Protein 2IUW (pdb70)

B-factor: mean 24.03, std 18.17, range [7.81, 114.37]

Nearest PDB structures (foldseek):
  2iuw-assembly1_A-2  TM=1.005E+00  e=1.787E-44  Homo sapiens
  8jnk-assembly1_A  TM=9.481E-01  e=1.536E-37  Homo sapiens
  8jnk-assembly1_G  TM=9.527E-01  e=3.625E-37  Homo sapiens
  8jnr-assembly1_E  TM=9.610E-01  e=5.340E-36  Homo sapiens
  8jnr-assembly1_C  TM=9.748E-01  e=2.733E-33  Homo sapiens

Secondary structure (DSSP, 8-state):
--EEE--SSEEEEEE--SSS-EEEEEETTSS-HHHHHHHHHHHHHHS--B--EEESSS-EEE-SSEE--BB---TTS-HHHH--BSS--HHHHHHHHHHHHHHS----B--EEE-STT--EEEE----GGG-SS--EEEEEEES-EEEEEEEPP----EEEEEE-TT-EEEEEETHHHHEEEEE---SS----EEEEEEB----

Sequence (204 aa):
SHMRVIDREGVYEISLSPTGVSRVCLYPGFVDVKEADWILEQLCQDVPWKQRTGIREDITYQQPRLTAWYGELPYTYSRITMEPNPHWHPVLRTLKNRIEENTGHTFNSLCNLYRNEKDSVDWHSDDEPSLGRCPIIASLSFGATRTFEMRKKPPYVERVKIPLDHGTLLIMEGATQADWQHRVPKEYHSREPRVNLTFRTVYP

Organism: Homo sapiens (NCBI:txid9606)

CATH classification: 2.60.120.590

Radius of gyration: 16.11 Å; Cα contacts (8 Å, |Δi|>4): 459; chains: 1; bounding box: 36×42×40 Å

Foldseek 3Di:
DLEAEDADADKDQQDQDDFGTKIKGKDPPLPPDVVLVVLVVVCVPPAPWDQFWDADPRDIDTALWTDAKEFDDQVVDDCVGRVYHPDDDVSVVVVQVSCCVVVVDHFGMKKIKNAKLQHKWDKAFPPRPQLPAWWKKKKFKAFWWFKKKKAFDPVRNGIYIYTHYRGMMMIITDCPRVTMIIMTHRDDDIGHMMMMMMTGHGHD

InterPro domains:
  IPR005123 Oxoglutarate/iron-dependent dioxygenase domain [PS51471] (172-278)
  IPR027450 Alpha-ketoglutarate-dependent dioxygenase AlkB-like [PF13532] (90-275)
  IPR032854 Alkylated DNA repair protein alkB homologue 3 [PTHR31212] (21-283)
  IPR037151 Alpha-ketoglutarate-dependent dioxygenase AlkB-like superfamily [G3DSA:2.60.120.590] (68-286)

GO terms:
  GO:0005515 protein binding (F, IPI)
  GO:0008198 ferrous iron binding (F, IDA)
  GO:0035515 oxidative RNA demethylase activity (F, IDA)
  GO:0035516 broad specificity oxidative DNA demethylase activity (F, IDA)
  GO:2000766 negative regulation of cytoplasmic translation (P, IDA)
  GO:0006307 DNA alkylation repair (P, IDA)
  GO:1990930 mRNA N1-methyladenosine dioxygenase activity (F, IDA)
  GO:0005634 nucleus (C, EXP)
  GO:0005737 cytoplasm (C, EXP)
  GO:0035516 broad specificity oxidative DNA demethylase activity (F, IMP)
  GO:0008283 cell population proliferation (P, IMP)
  GO:0005654 nucleoplasm (C, TAS)
  GO:0005654 nucleoplasm (C, IDA)

Structure (mmCIF, N/CA/C/O backbone):
data_2IUW
#
_entry.id   2IUW
#
_cell.length_a   119.955
_cell.length_b   119.955
_cell.length_c   40.554
_cell.angle_alpha   90.00
_cell.angle_beta   90.00
_cell.angle_gamma   90.00
#
_symmetry.space_group_name_H-M   'I 41'
#
loop_
_entity.id
_entity.type
_entity.pdbx_description
1 polymer 'ALKYLATED REPAIR PROTEIN ALKB HOMOLOG 3'
2 non-polymer 'FE (III) ION'
3 non-polymer '2-OXOGLUTARIC ACID'
4 non-polymer BETA-MERCAPTOETHANOL
5 water water
#
loop_
_atom_site.group_PDB
_atom_site.id
_atom_site.type_symbol
_atom_site.label_atom_id
_atom_site.label_alt_id
_atom_site.label_comp_id
_atom_site.label_asym_id
_atom_site.label_entity_id
_atom_site.label_seq_id
_atom_site.pdbx_PDB_ins_code
_atom_site.Cartn_x
_atom_site.Cartn_y
_atom_site.Cartn_z
_atom_site.occupancy
_atom_site.B_iso_or_equiv
_atom_site.auth_seq_id
_atom_site.auth_comp_id
_atom_site.auth_asym_id
_atom_site.auth_atom_id
_atom_site.pdbx_PDB_model_num
ATOM 1 N N . SER A 1 19 ? 35.360 -0.642 19.996 1.00 71.90 67 SER A N 1
ATOM 2 C CA . SER A 1 19 ? 35.117 0.133 18.787 1.00 62.67 67 SER A CA 1
ATOM 3 C C . SER A 1 19 ? 35.910 -0.402 17.600 1.00 53.26 67 SER A C 1
ATOM 4 O O . SER A 1 19 ? 37.078 -0.787 17.705 1.00 57.30 67 SER A O 1
ATOM 7 N N . HIS A 1 20 ? 35.267 -0.421 16.441 1.00 45.87 68 HIS A N 1
ATOM 8 C CA . HIS A 1 20 ? 35.811 -0.875 15.183 1.00 36.41 68 HIS A CA 1
ATOM 9 C C . HIS A 1 20 ? 36.532 0.258 14.454 1.00 29.22 68 HIS A C 1
ATOM 10 O O . HIS A 1 20 ? 36.863 0.142 13.277 1.00 25.96 68 HIS A O 1
ATOM 17 N N . MET A 1 21 ? 36.719 1.332 15.198 1.00 28.23 69 MET A N 1
ATOM 18 C CA . MET A 1 21 ? 37.306 2.558 14.651 1.00 25.35 69 MET A CA 1
ATOM 19 C C . MET A 1 21 ? 38.486 3.017 15.475 1.00 23.68 69 MET A C 1
ATOM 20 O O . MET A 1 21 ? 38.391 2.974 16.709 1.00 40.10 69 MET A O 1
ATOM 25 N N . ARG A 1 22 ? 39.584 3.460 14.928 1.00 22.27 70 ARG A N 1
ATOM 26 C CA . ARG A 1 22 ? 40.756 3.897 15.675 1.00 23.91 70 ARG A CA 1
ATOM 27 C C . ARG A 1 22 ? 41.117 5.276 15.122 1.00 22.44 70 ARG A C 1
ATOM 28 O O . ARG A 1 22 ? 41.060 5.448 13.912 1.00 20.36 70 ARG A O 1
ATOM 36 N N . VAL A 1 23 ? 41.488 6.178 15.992 1.00 22.73 71 VAL A N 1
ATOM 37 C CA . VAL A 1 23 ? 42.006 7.488 15.623 1.00 19.02 71 VAL A CA 1
ATOM 38 C C . VAL A 1 23 ? 43.496 7.513 15.923 1.00 16.68 71 VAL A C 1
ATOM 39 O O . VAL A 1 23 ? 43.851 7.166 17.045 1.00 26.38 71 VAL A O 1
ATOM 43 N N . ILE A 1 24 ? 44.364 7.881 14.994 1.00 17.10 72 ILE A N 1
ATOM 44 C CA . ILE A 1 24 ? 45.799 7.850 15.193 1.00 20.95 72 ILE A CA 1
ATOM 45 C C . ILE A 1 24 ? 46.406 9.224 14.938 1.00 16.90 72 ILE A C 1
ATOM 46 O O . ILE A 1 24 ? 46.270 9.734 13.819 1.00 16.99 72 ILE A O 1
ATOM 51 N N . ASP A 1 25 ? 47.071 9.806 15.918 1.00 17.79 73 ASP A N 1
ATOM 52 C CA . ASP A 1 25 ? 47.761 11.082 15.633 1.00 18.96 73 ASP A CA 1
ATOM 53 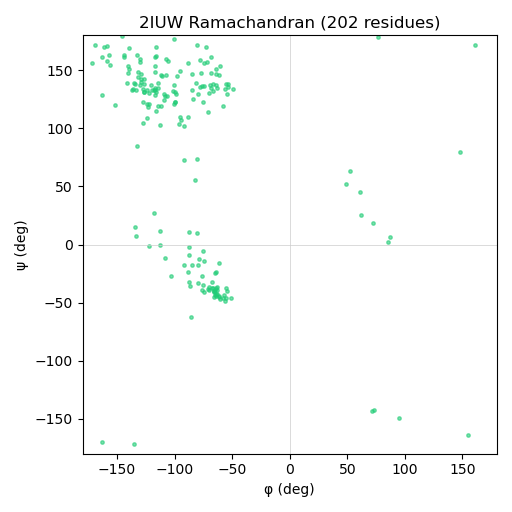C C . ASP A 1 25 ? 49.169 11.016 16.222 1.00 17.25 73 ASP A C 1
ATOM 54 O O . ASP A 1 25 ? 49.833 12.052 16.322 1.00 18.39 73 ASP A O 1
ATOM 59 N N . ARG A 1 26 ? 49.639 9.822 16.573 1.00 14.81 74 ARG A N 1
ATOM 60 C CA . ARG A 1 26 ? 50.929 9.664 17.234 1.00 15.80 74 ARG A CA 1
ATOM 61 C C . ARG A 1 26 ? 51.980 9.067 16.291 1.00 14.53 74 ARG A C 1
ATOM 62 O O . ARG A 1 26 ? 51.689 8.214 15.433 1.00 17.35 74 ARG A O 1
ATOM 70 N N . GLU A 1 27 ? 53.244 9.496 16.463 1.00 14.64 75 GLU A N 1
ATOM 71 C CA . GLU A 1 27 ? 54.365 8.941 15.742 1.00 13.74 75 GLU A CA 1
ATOM 72 C C . GLU A 1 27 ? 54.407 7.425 15.913 1.00 15.20 75 GLU A C 1
ATOM 73 O O . GLU A 1 27 ? 54.244 6.911 17.018 1.00 18.55 75 GLU A O 1
ATOM 79 N N . GLY A 1 28 ? 54.632 6.691 14.823 1.00 16.00 76 GLY A N 1
ATOM 80 C CA . GLY A 1 28 ? 54.667 5.251 14.944 1.00 18.05 76 GLY A CA 1
ATOM 81 C C . GLY A 1 28 ? 54.473 4.543 13.608 1.00 14.56 76 GLY A C 1
ATOM 82 O O . GLY A 1 28 ? 54.138 5.148 12.585 1.00 14.11 76 GLY A O 1
ATOM 83 N N . VAL A 1 29 ? 54.683 3.231 13.666 1.00 13.56 77 VAL A N 1
ATOM 84 C CA . VAL A 1 29 ? 54.445 2.305 12.574 1.00 13.63 77 VAL A CA 1
ATOM 85 C C . VAL A 1 29 ? 53.232 1.462 12.933 1.00 14.21 77 VAL A C 1
ATOM 86 O O . VAL A 1 29 ? 53.182 0.843 14.012 1.00 19.31 77 VAL A O 1
ATOM 90 N N . TYR A 1 30 ? 52.222 1.450 12.076 1.00 13.65 78 TYR A N 1
ATOM 91 C CA . TYR A 1 30 ? 50.955 0.781 12.341 1.00 14.07 78 TYR A CA 1
ATOM 92 C C . TYR A 1 30 ? 50.620 -0.260 11.285 1.00 13.20 78 TYR A C 1
ATOM 93 O O . TYR A 1 30 ? 50.452 0.057 10.113 1.00 14.89 78 TYR A O 1
ATOM 102 N N . GLU A 1 31 ? 50.471 -1.502 11.723 1.00 13.13 79 GLU A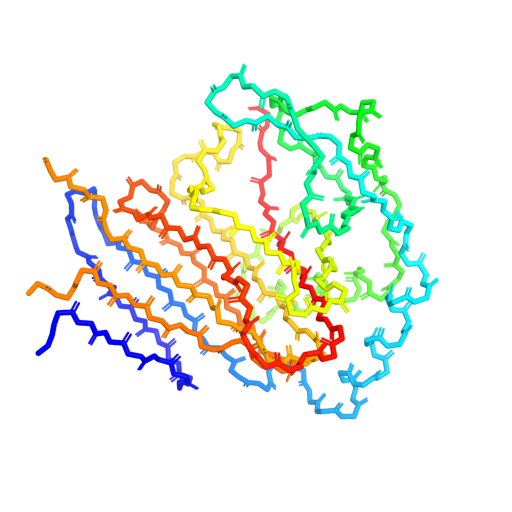 N 1
ATOM 103 C CA . GLU A 1 31 ? 49.991 -2.539 10.808 1.00 13.78 79 GLU A CA 1
ATOM 104 C C . GLU A 1 31 ? 48.485 -2.571 10.971 1.00 14.63 79 GLU A C 1
ATOM 105 O O . GLU A 1 31 ? 47.966 -3.112 11.967 1.00 18.04 79 GLU A O 1
ATOM 111 N N . ILE A 1 32 ? 47.756 -1.976 10.040 1.00 13.48 80 ILE A N 1
ATOM 112 C CA . ILE A 1 32 ? 46.313 -1.790 10.235 1.00 12.62 80 ILE A CA 1
ATOM 113 C C . ILE A 1 32 ? 45.511 -3.016 9.824 1.00 12.89 80 ILE A C 1
ATOM 114 O O . ILE A 1 32 ? 44.343 -3.141 10.256 1.00 15.73 80 ILE A O 1
ATOM 119 N N . SER A 1 33 ? 46.107 -3.904 9.039 1.00 13.58 81 SER A N 1
ATOM 120 C CA . SER A 1 33 ? 45.488 -5.205 8.705 1.00 13.96 81 SER A CA 1
ATOM 121 C C . SER A 1 33 ? 46.545 -6.167 8.163 1.00 14.20 81 SER A C 1
ATOM 122 O O . SER A 1 33 ? 47.614 -5.718 7.760 1.00 13.59 81 SER A O 1
ATOM 125 N N . LEU A 1 34 ? 46.245 -7.469 8.180 1.00 16.02 82 LEU A N 1
ATOM 126 C CA . LEU A 1 34 ? 47.161 -8.489 7.741 1.00 17.59 82 LEU A CA 1
ATOM 127 C C . LEU A 1 34 ? 46.627 -9.376 6.605 1.00 18.03 82 LEU A C 1
ATOM 128 O O . LEU A 1 34 ? 47.286 -10.282 6.090 1.00 21.79 82 LEU A O 1
ATOM 133 N N . SER A 1 35 ? 45.395 -9.073 6.239 1.00 19.32 83 SER A N 1
ATOM 134 C CA . SER A 1 35 ? 44.682 -9.815 5.231 1.00 22.05 83 SER A CA 1
ATOM 135 C C . SER A 1 35 ? 43.586 -8.965 4.620 1.00 21.43 83 SER A C 1
ATOM 136 O O . SER A 1 35 ? 43.161 -7.937 5.176 1.00 21.77 83 SER A O 1
ATOM 139 N N . PRO A 1 36 ? 43.091 -9.376 3.462 1.00 20.83 84 PRO A N 1
ATOM 140 C CA . PRO A 1 36 ? 43.459 -10.596 2.729 1.00 20.04 84 PRO A CA 1
ATOM 141 C C . PRO A 1 36 ? 44.740 -10.583 1.903 1.00 21.83 84 PRO A C 1
ATOM 142 O O . PRO A 1 36 ? 45.230 -11.660 1.507 1.00 24.77 84 PRO A O 1
ATOM 146 N N . THR A 1 37 ? 45.260 -9.387 1.599 1.00 20.16 85 THR A N 1
ATOM 147 C CA . THR A 1 37 ? 46.395 -9.367 0.636 1.00 20.23 85 THR A CA 1
ATOM 148 C C . THR A 1 37 ? 47.756 -9.549 1.274 1.00 19.79 85 THR A C 1
ATOM 149 O O . THR A 1 37 ? 48.728 -10.136 0.720 1.00 24.72 85 THR A O 1
ATOM 153 N N . GLY A 1 38 ? 47.923 -9.070 2.483 1.00 17.73 86 GLY A N 1
ATOM 154 C CA . GLY A 1 38 ? 49.195 -9.105 3.218 1.00 16.00 86 GLY A CA 1
ATOM 155 C C . GLY A 1 38 ? 49.062 -7.926 4.187 1.00 13.42 86 GLY A C 1
ATOM 156 O O . GLY A 1 38 ? 47.980 -7.373 4.472 1.00 16.54 86 GLY A O 1
ATOM 157 N N . VAL A 1 39 ? 50.232 -7.574 4.716 1.00 13.43 87 VAL A N 1
ATOM 158 C CA . VAL A 1 39 ? 50.271 -6.489 5.691 1.00 13.69 87 VAL A CA 1
ATOM 159 C C . VAL A 1 39 ? 49.985 -5.138 5.022 1.00 13.18 87 VAL A C 1
ATOM 160 O O . VAL A 1 39 ? 50.612 -4.784 3.996 1.00 15.30 87 VAL A O 1
ATOM 164 N N . SER A 1 40 ? 49.052 -4.402 5.626 1.00 11.68 88 SER A N 1
ATOM 165 C CA . SER A 1 40 ? 48.825 -2.984 5.286 1.00 11.60 88 SER A CA 1
ATOM 166 C C . SER A 1 40 ? 49.508 -2.147 6.368 1.00 10.28 88 SER A C 1
ATOM 167 O O . SER A 1 40 ? 49.151 -2.314 7.552 1.00 12.63 88 SER A O 1
ATOM 170 N N . ARG A 1 41 ? 50.453 -1.299 5.986 1.00 10.23 89 ARG A N 1
ATOM 171 C CA . ARG A 1 41 ? 51.233 -0.544 6.958 1.00 11.80 89 ARG A CA 1
ATOM 172 C C . ARG A 1 41 ? 51.134 0.943 6.689 1.00 11.62 89 ARG A C 1
ATOM 173 O O . ARG A 1 41 ? 51.264 1.405 5.543 1.00 16.03 89 ARG A O 1
ATOM 181 N N . VAL A 1 42 ? 50.887 1.721 7.744 1.00 12.72 90 VAL A N 1
ATOM 182 C CA . VAL A 1 42 ? 50.983 3.181 7.646 1.00 11.16 90 VAL A CA 1
ATOM 183 C C . VAL A 1 42 ? 51.913 3.666 8.745 1.00 11.03 90 VAL A C 1
ATOM 184 O O . VAL A 1 42 ? 51.901 3.131 9.878 1.00 14.30 90 VAL A O 1
ATOM 188 N N . CYS A 1 43 ? 52.706 4.672 8.400 1.00 11.51 91 CYS A N 1
ATOM 189 C CA . CYS A 1 43 ? 53.680 5.224 9.333 1.00 12.76 91 CYS A CA 1
ATOM 190 C C . CYS A 1 43 ? 53.494 6.722 9.458 1.00 11.59 91 CYS A C 1
ATOM 191 O O . CYS A 1 43 ? 53.380 7.368 8.408 1.00 13.31 91 CYS A O 1
ATOM 194 N N . LEU A 1 44 ? 53.446 7.220 10.689 1.00 11.67 92 LEU A N 1
ATOM 195 C CA . LEU A 1 44 ? 53.149 8.634 10.926 1.00 10.75 92 LEU A CA 1
ATOM 196 C C . LEU A 1 44 ? 54.327 9.311 11.611 1.00 11.21 92 LEU A C 1
ATOM 197 O O . LEU A 1 44 ? 54.860 8.780 12.602 1.00 12.91 92 LEU A O 1
ATOM 202 N N . TYR A 1 45 ? 54.715 10.479 11.089 1.00 11.59 93 TYR A N 1
ATOM 203 C CA . TYR A 1 45 ? 55.801 11.263 11.634 1.00 12.40 93 TYR A CA 1
ATOM 204 C C . TYR A 1 45 ? 55.345 12.714 11.761 1.00 11.90 93 TYR A C 1
ATOM 205 O O . TYR A 1 45 ? 55.622 13.555 10.883 1.00 11.83 93 TYR A O 1
ATOM 214 N N . PRO A 1 46 ? 54.673 13.015 12.874 1.00 13.57 94 PRO A N 1
ATOM 215 C CA . PRO A 1 46 ? 54.305 14.408 13.144 1.00 16.17 94 PRO A CA 1
ATOM 216 C C . PRO A 1 46 ? 55.557 15.269 13.257 1.00 16.70 94 PRO A C 1
ATOM 217 O O . PRO A 1 46 ? 56.594 14.808 13.779 1.00 17.64 94 PRO A O 1
ATOM 221 N N . GLY A 1 47 ? 55.528 16.521 12.823 1.00 15.98 95 GLY A N 1
ATOM 222 C CA . GLY A 1 47 ? 56.673 17.405 13.037 1.00 17.39 95 GLY A CA 1
ATOM 223 C C . GLY A 1 47 ? 57.841 17.030 12.150 1.00 17.14 95 GLY A C 1
ATOM 224 O O . GLY A 1 47 ? 58.972 17.430 12.465 1.00 18.96 95 GLY A O 1
ATOM 225 N N . PHE A 1 48 ? 57.581 16.268 11.076 1.00 13.51 96 PHE A N 1
ATOM 226 C CA . PHE A 1 48 ? 58.710 15.978 10.162 1.00 12.10 96 PHE A CA 1
ATOM 227 C C . PHE A 1 48 ? 59.381 17.269 9.683 1.00 12.33 96 PHE A C 1
ATOM 228 O O . PHE A 1 48 ? 60.612 17.389 9.546 1.00 15.25 96 PHE A O 1
ATOM 236 N N . VAL A 1 49 ? 58.580 18.286 9.388 1.00 13.01 97 VAL A N 1
ATOM 237 C CA . VAL A 1 49 ? 59.017 19.675 9.173 1.00 13.80 97 VAL A CA 1
ATOM 238 C C . VAL A 1 49 ? 58.599 20.493 10.394 1.00 15.44 97 VAL A C 1
ATOM 239 O O . VAL A 1 49 ? 57.420 20.446 10.788 1.00 17.75 97 VAL A O 1
ATOM 243 N N . ASP A 1 50 ? 59.532 21.218 11.000 1.00 17.07 98 ASP A N 1
ATOM 244 C CA . ASP A 1 50 ? 59.230 22.010 12.192 1.00 21.07 98 ASP A CA 1
ATOM 245 C C . ASP A 1 50 ? 58.312 23.172 11.809 1.00 18.86 98 ASP A C 1
ATOM 246 O O . ASP A 1 50 ? 58.237 23.524 10.635 1.00 18.05 98 ASP A O 1
ATOM 251 N N . VAL A 1 51 ? 57.640 23.754 12.791 1.00 18.38 99 VAL A N 1
ATOM 252 C CA . VAL A 1 51 ? 56.564 24.684 12.492 1.00 19.05 99 VAL A CA 1
ATOM 253 C C . VAL A 1 51 ? 56.987 25.916 11.711 1.00 16.42 99 VAL A C 1
ATOM 254 O O . VAL A 1 51 ? 56.306 26.321 10.765 1.00 16.15 99 VAL A O 1
ATOM 258 N N . LYS A 1 52 ? 58.111 26.554 12.071 1.00 18.71 100 LYS A N 1
ATOM 259 C CA . LYS A 1 52 ? 58.483 27.808 11.412 1.00 18.27 100 LYS A CA 1
ATOM 260 C C . LYS A 1 52 ? 58.913 27.539 9.976 1.00 17.80 100 LYS A C 1
ATOM 261 O O . LYS A 1 52 ? 58.587 28.274 9.042 1.00 18.44 100 LYS A O 1
ATOM 267 N N . GLU A 1 53 ? 59.641 26.427 9.762 1.00 17.57 101 GLU A N 1
ATOM 268 C CA . GLU A 1 53 ? 59.948 26.117 8.358 1.00 15.88 101 GLU A CA 1
ATOM 269 C C . GLU A 1 53 ? 58.696 25.734 7.590 1.00 13.59 101 GLU A C 1
ATOM 270 O O . GLU A 1 53 ? 58.570 26.097 6.397 1.00 15.35 101 GLU A O 1
ATOM 276 N N . ALA A 1 54 ? 57.791 25.003 8.253 1.00 13.28 102 ALA A N 1
ATOM 277 C CA . ALA A 1 54 ? 56.545 24.589 7.597 1.00 13.01 102 ALA A CA 1
ATOM 278 C C . ALA A 1 54 ? 55.723 25.832 7.241 1.00 13.21 102 ALA A C 1
ATOM 279 O O . ALA A 1 54 ? 55.060 25.870 6.178 1.00 13.81 102 ALA A O 1
ATOM 281 N N . ASP A 1 55 ? 55.731 26.873 8.067 1.00 14.69 103 ASP A N 1
ATOM 282 C CA . ASP A 1 55 ? 55.033 28.124 7.758 1.00 16.06 103 ASP A CA 1
ATOM 283 C C . ASP A 1 55 ? 55.535 28.724 6.442 1.00 16.63 103 ASP A C 1
ATOM 284 O O . ASP A 1 55 ? 54.776 29.181 5.578 1.00 16.57 103 ASP A O 1
ATOM 289 N N . TRP A 1 56 ? 56.867 28.724 6.341 1.00 15.14 104 TRP A N 1
ATOM 290 C CA . TRP A 1 56 ? 57.493 29.346 5.162 1.00 14.99 104 TRP A CA 1
ATOM 291 C C . TRP A 1 56 ? 57.265 28.506 3.924 1.00 12.85 104 TRP A C 1
ATOM 292 O O . TRP A 1 56 ? 57.022 29.023 2.828 1.00 14.88 104 TRP A O 1
ATOM 303 N N . ILE A 1 57 ? 57.311 27.188 4.070 1.00 13.32 105 ILE A N 1
ATOM 304 C CA . ILE A 1 57 ? 57.055 26.321 2.897 1.00 13.50 105 ILE A CA 1
ATOM 305 C C . ILE A 1 57 ? 55.622 26.524 2.436 1.00 12.62 105 ILE A C 1
ATOM 306 O O . ILE A 1 57 ? 55.376 26.617 1.215 1.00 14.13 105 ILE A O 1
ATOM 311 N N . LEU A 1 58 ? 54.680 26.554 3.368 1.00 12.18 106 LEU A N 1
ATOM 312 C CA . LEU A 1 58 ? 53.263 26.735 3.012 1.00 11.91 106 LEU A CA 1
ATOM 313 C C . LEU A 1 58 ? 53.077 27.997 2.182 1.00 12.66 106 LEU A C 1
ATOM 314 O O . LEU A 1 58 ? 52.419 28.020 1.148 1.00 14.32 106 LEU A O 1
ATOM 319 N N . GLU A 1 59 ? 53.691 29.115 2.608 1.00 13.50 107 GLU A N 1
ATOM 320 C CA . GLU A 1 59 ? 53.554 30.350 1.852 1.00 15.60 107 GLU A CA 1
ATOM 321 C C . GLU A 1 59 ? 54.114 30.221 0.450 1.00 15.12 107 GLU A C 1
ATOM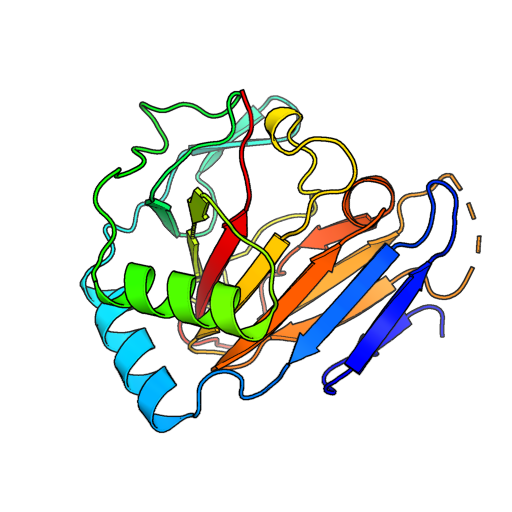 322 O O . GLU A 1 59 ? 53.470 30.696 -0.507 1.00 15.36 107 GLU A O 1
ATOM 328 N N . GLN A 1 60 ? 55.308 29.629 0.334 1.00 12.91 108 GLN A N 1
ATOM 329 C CA . GLN A 1 60 ? 55.897 29.560 -1.002 1.00 14.41 108 GLN A CA 1
ATOM 330 C C . GLN A 1 60 ? 55.075 28.686 -1.920 1.00 14.34 108 GLN A C 1
ATOM 331 O O . GLN A 1 60 ? 54.904 29.016 -3.101 1.00 15.42 108 GLN A O 1
ATOM 337 N N . LEU A 1 61 ? 54.554 27.563 -1.400 1.00 12.34 109 LEU A N 1
ATOM 338 C CA . LEU A 1 61 ? 53.822 26.638 -2.303 1.00 13.78 109 LEU A CA 1
ATOM 339 C C . LEU A 1 61 ? 52.466 27.189 -2.668 1.00 13.06 109 LEU A C 1
ATOM 340 O O . LEU A 1 61 ? 51.977 27.100 -3.809 1.00 14.51 109 LEU A O 1
ATOM 345 N N . CYS A 1 62 ? 51.792 27.773 -1.684 1.00 12.82 110 CYS A N 1
ATOM 346 C CA . CYS A 1 62 ? 50.550 28.470 -1.967 1.00 13.68 110 CYS A CA 1
ATOM 347 C C . CYS A 1 62 ? 50.695 29.477 -3.115 1.00 15.55 110 CYS A C 1
ATOM 348 O O . CYS A 1 62 ? 49.878 29.562 -4.048 1.00 17.76 110 CYS A O 1
ATOM 351 N N . GLN A 1 63 ? 51.782 30.248 -3.028 1.00 13.90 111 GLN A N 1
ATOM 352 C CA . GLN A 1 63 ? 51.961 31.289 -4.044 1.00 14.99 111 GLN A CA 1
ATOM 353 C C . GLN A 1 63 ? 52.504 30.809 -5.372 1.00 13.49 111 GLN A C 1
ATOM 354 O O . GLN A 1 63 ? 52.111 31.444 -6.387 1.00 15.89 111 GLN A O 1
ATOM 360 N N . ASP A 1 64 ? 53.365 29.789 -5.378 1.00 12.89 112 ASP A N 1
ATOM 361 C CA . ASP A 1 64 ? 54.115 29.520 -6.604 1.00 12.55 112 ASP A CA 1
ATOM 362 C C . ASP A 1 64 ? 53.588 28.331 -7.401 1.00 12.88 112 ASP A C 1
ATOM 363 O O . ASP A 1 64 ? 53.834 28.286 -8.613 1.00 16.67 112 ASP A O 1
ATOM 368 N N . VAL A 1 65 ? 52.952 27.361 -6.764 1.00 13.26 113 VAL A N 1
ATOM 369 C CA . VAL A 1 65 ? 52.469 26.212 -7.534 1.00 13.26 113 VAL A CA 1
ATOM 370 C C . VAL A 1 65 ? 51.327 26.594 -8.455 1.00 14.11 113 VAL A C 1
ATOM 371 O O . VAL A 1 65 ? 50.450 27.362 -8.023 1.00 14.52 113 VAL A O 1
ATOM 375 N N . PRO A 1 66 ? 51.274 26.146 -9.705 1.00 14.15 114 PRO A N 1
ATOM 376 C CA . PRO A 1 66 ? 50.169 26.537 -10.598 1.00 14.58 114 PRO A CA 1
ATOM 377 C C . PRO A 1 66 ? 48.882 25.760 -10.403 1.00 15.83 114 PRO A C 1
ATOM 378 O O . PRO A 1 66 ? 48.472 24.908 -11.218 1.00 15.80 114 PRO A O 1
ATOM 382 N N . TRP A 1 67 ? 48.223 26.091 -9.293 1.00 14.13 115 TRP A N 1
ATOM 383 C CA . TRP A 1 67 ? 46.992 25.389 -8.906 1.00 14.17 115 TRP A CA 1
ATOM 384 C C . TRP A 1 67 ? 45.859 25.565 -9.917 1.00 14.89 115 TRP A C 1
ATOM 385 O O . TRP A 1 67 ? 45.569 26.687 -10.374 1.00 18.75 115 TRP A O 1
ATOM 396 N N . LYS A 1 68 ? 45.192 24.439 -10.223 1.00 14.14 116 LYS A N 1
ATOM 397 C CA . LYS A 1 68 ? 44.006 24.508 -11.060 1.00 13.75 116 LYS A CA 1
ATOM 398 C C . LYS A 1 68 ? 42.944 23.567 -10.552 1.00 14.17 116 LYS A C 1
ATOM 399 O O . LYS A 1 68 ? 43.259 22.519 -9.964 1.00 14.85 116 LYS A O 1
ATOM 405 N N . GLN A 1 69 ? 41.704 23.939 -10.803 1.00 15.75 117 GLN A N 1
ATOM 406 C CA . GLN A 1 69 ? 40.585 23.008 -10.546 1.00 18.07 117 GLN A CA 1
ATOM 407 C C . GLN A 1 69 ? 40.379 22.166 -11.805 1.00 20.15 117 GLN A C 1
ATOM 408 O O . GLN A 1 69 ? 39.962 22.726 -12.819 1.00 26.38 117 GLN A O 1
ATOM 414 N N . ARG A 1 70 ? 40.726 20.891 -11.677 1.00 19.84 118 ARG A N 1
ATOM 415 C CA . ARG A 1 70 ? 40.828 20.059 -12.881 1.00 21.97 118 ARG A CA 1
ATOM 416 C C . ARG A 1 70 ? 39.628 19.120 -12.954 1.00 24.66 118 ARG A C 1
ATOM 417 O O . ARG A 1 70 ? 39.006 18.866 -11.926 1.00 26.02 118 ARG A O 1
ATOM 425 N N . THR A 1 71 ? 39.377 18.671 -14.176 1.00 26.58 119 THR A N 1
ATOM 426 C CA . THR A 1 71 ? 38.343 17.700 -14.410 1.00 34.26 119 THR A CA 1
ATOM 427 C C . THR A 1 71 ? 38.829 16.296 -14.067 1.00 38.52 119 THR A C 1
ATOM 428 O O . THR A 1 71 ? 39.894 15.869 -14.512 1.00 53.23 119 THR A O 1
ATOM 432 N N . GLY A 1 72 ? 38.044 15.590 -13.272 1.00 41.20 120 GLY A N 1
ATOM 433 C CA . GLY A 1 72 ? 38.329 14.224 -12.892 1.00 50.41 120 GLY A CA 1
ATOM 434 C C . GLY A 1 72 ? 37.256 13.283 -13.412 1.00 61.43 120 GLY A C 1
ATOM 435 O O . GLY A 1 72 ? 36.196 13.686 -13.904 1.00 59.61 120 GLY A O 1
ATOM 436 N N . ILE A 1 73 ? 37.557 11.996 -13.293 1.00 69.44 121 ILE A N 1
ATOM 437 C CA . ILE A 1 73 ? 36.631 10.916 -13.606 1.00 79.26 121 ILE A CA 1
ATOM 438 C C . ILE A 1 73 ? 36.663 9.950 -12.424 1.00 82.50 121 ILE A C 1
ATOM 439 O O . ILE A 1 73 ? 37.696 9.726 -11.789 1.00 86.95 121 ILE A O 1
ATOM 444 N N . ARG A 1 74 ? 35.525 9.362 -12.083 1.00 84.93 122 ARG A N 1
ATOM 445 C CA . ARG A 1 74 ? 35.518 8.332 -11.038 1.00 88.24 122 ARG A CA 1
ATOM 446 C C . ARG A 1 74 ? 34.351 7.395 -11.333 1.00 91.94 122 ARG A C 1
ATOM 447 O O . ARG A 1 74 ? 33.194 7.815 -11.408 1.00 99.96 122 ARG A O 1
ATOM 455 N N . GLU A 1 75 ? 34.623 6.106 -11.543 1.00 99.49 123 GLU A N 1
ATOM 456 C CA . GLU A 1 75 ? 33.529 5.236 -11.980 1.00 101.07 123 GLU A CA 1
ATOM 457 C C . GLU A 1 75 ? 32.973 5.712 -13.328 1.00 101.39 123 GLU A C 1
ATOM 458 O O . GLU A 1 75 ? 31.760 5.797 -13.513 1.00 107.42 123 GLU A O 1
ATOM 464 N N . ASP A 1 76 ? 33.888 6.012 -14.230 1.00 96.67 124 ASP A N 1
ATOM 465 C CA . ASP A 1 76 ? 33.746 6.373 -15.622 1.00 95.29 124 ASP A CA 1
ATOM 466 C C . ASP A 1 76 ? 32.964 7.654 -15.868 1.00 92.64 124 ASP A C 1
ATOM 467 O O . ASP A 1 76 ? 32.389 7.817 -16.949 1.00 97.99 124 ASP A O 1
ATOM 472 N N . ILE A 1 77 ? 32.917 8.598 -14.919 1.00 85.30 125 ILE A N 1
ATOM 473 C CA . ILE A 1 77 ? 32.152 9.812 -15.203 1.00 83.15 125 ILE A CA 1
ATOM 474 C C . ILE A 1 77 ? 32.864 11.086 -14.751 1.00 76.56 125 ILE A C 1
ATOM 475 O O . ILE A 1 77 ? 33.375 11.220 -13.645 1.00 72.81 125 ILE A O 1
ATOM 480 N N . THR A 1 78 ? 32.858 12.024 -15.678 1.00 69.75 126 THR A N 1
ATOM 481 C CA . THR A 1 78 ? 33.605 13.276 -15.638 1.00 65.75 126 THR A CA 1
ATOM 482 C C . THR A 1 78 ? 32.997 14.340 -14.744 1.00 59.69 126 THR A C 1
ATOM 483 O O . THR A 1 78 ? 31.778 14.565 -14.749 1.00 69.97 126 THR A O 1
ATOM 487 N N . TYR A 1 79 ? 33.814 15.019 -13.949 1.00 52.27 127 TYR A N 1
ATOM 488 C CA . TYR A 1 79 ? 33.405 16.031 -12.990 1.00 43.67 127 TYR A CA 1
ATOM 489 C C . TYR A 1 79 ? 34.528 16.995 -12.596 1.00 37.94 127 TYR A C 1
ATOM 490 O O . TYR A 1 79 ? 35.719 16.672 -12.724 1.00 39.03 127 TYR A O 1
ATOM 499 N N . GLN A 1 80 ? 34.184 18.192 -12.098 1.00 37.65 128 GLN A N 1
ATOM 500 C CA . GLN A 1 80 ? 35.240 19.080 -11.622 1.00 34.30 128 GLN A CA 1
ATOM 501 C C . GLN A 1 80 ? 35.577 18.690 -10.187 1.00 30.10 128 GLN A C 1
ATOM 502 O O . GLN A 1 80 ? 34.698 18.613 -9.321 1.00 29.53 128 GLN A O 1
ATOM 508 N N . GLN A 1 81 ? 36.852 18.422 -9.947 1.00 24.05 129 GLN A N 1
ATOM 509 C CA . GLN A 1 81 ? 37.257 18.042 -8.591 1.00 23.34 129 GLN A CA 1
ATOM 510 C C . GLN A 1 81 ? 37.093 19.191 -7.602 1.00 19.95 129 GLN A C 1
ATOM 511 O O . GLN A 1 81 ? 37.427 20.355 -7.884 1.00 23.13 129 GLN A O 1
ATOM 517 N N . PRO A 1 82 ? 36.581 18.903 -6.400 1.00 19.06 130 PRO A N 1
ATOM 518 C CA . PRO A 1 82 ? 36.442 19.917 -5.344 1.00 16.80 130 PRO A CA 1
ATOM 519 C C . PRO A 1 82 ? 37.744 20.130 -4.577 1.00 14.82 130 PRO A C 1
ATOM 520 O O . PRO A 1 82 ? 37.787 19.994 -3.331 1.00 15.42 130 PRO A O 1
ATOM 524 N N . ARG A 1 83 ? 38.789 20.439 -5.345 1.00 15.97 131 ARG A N 1
ATOM 525 C CA . ARG A 1 83 ? 40.102 20.752 -4.795 1.00 13.48 131 ARG A CA 1
ATOM 526 C C . ARG A 1 83 ? 40.991 21.243 -5.933 1.00 13.04 131 ARG A C 1
ATOM 527 O O . ARG A 1 83 ? 40.709 20.955 -7.103 1.00 16.72 131 ARG A O 1
ATOM 535 N N . LEU A 1 84 ? 42.035 22.012 -5.641 1.00 11.58 132 LEU A N 1
ATOM 536 C CA . LEU A 1 84 ? 42.982 22.419 -6.673 1.00 10.96 132 LEU A CA 1
ATOM 537 C C . LEU A 1 84 ? 44.175 21.483 -6.708 1.00 9.22 132 LEU A C 1
ATOM 538 O O . LEU A 1 84 ? 44.542 20.941 -5.638 1.00 11.81 132 LEU A O 1
ATOM 543 N N . THR A 1 85 ? 44.769 21.300 -7.886 1.00 11.22 133 THR A N 1
ATOM 544 C CA . THR A 1 85 ? 45.875 20.350 -8.003 1.00 11.78 133 THR A CA 1
ATOM 545 C C . THR A 1 85 ? 46.940 20.843 -8.983 1.00 11.23 133 THR A C 1
ATOM 546 O O . THR A 1 85 ? 46.659 21.711 -9.837 1.00 12.54 133 THR A O 1
ATOM 550 N N . ALA A 1 86 ? 48.135 20.272 -8.877 1.00 10.07 134 ALA A N 1
ATOM 551 C CA . ALA A 1 86 ? 49.215 20.498 -9.811 1.00 10.83 134 ALA A CA 1
ATOM 552 C C . ALA A 1 86 ? 50.123 19.276 -9.714 1.00 10.28 134 ALA A C 1
ATOM 553 O O . ALA A 1 86 ? 50.124 18.614 -8.657 1.00 12.07 134 ALA A O 1
ATOM 555 N N . TRP A 1 87 ? 50.855 18.993 -10.771 1.00 10.97 135 TRP A N 1
ATOM 556 C CA . TRP A 1 87 ? 51.698 17.787 -10.795 1.00 10.50 135 TRP A CA 1
ATOM 557 C C . TRP A 1 87 ? 53.125 18.116 -11.198 1.00 10.87 135 TRP A C 1
ATOM 558 O O . TRP A 1 87 ? 53.301 19.002 -12.046 1.00 12.63 135 TRP A O 1
ATOM 569 N N . TYR A 1 88 ? 54.064 17.356 -10.616 1.00 10.20 136 TYR A N 1
ATOM 570 C CA . TYR A 1 88 ? 55.456 17.452 -10.980 1.00 9.78 136 TYR A CA 1
ATOM 571 C C . TYR A 1 88 ? 56.038 16.071 -11.219 1.00 11.70 136 TYR A C 1
ATOM 572 O O . TYR A 1 88 ? 55.643 15.092 -10.581 1.00 12.52 136 TYR A O 1
ATOM 581 N N . GLY A 1 89 ? 57.010 15.974 -12.132 1.00 12.43 137 GLY A N 1
ATOM 582 C CA . GLY A 1 89 ? 57.627 14.692 -12.432 1.00 13.20 137 GLY A CA 1
ATOM 583 C C . GLY A 1 89 ? 56.719 13.759 -13.231 1.00 14.41 137 GLY A C 1
ATOM 584 O O . GLY A 1 89 ? 55.981 14.146 -14.184 1.00 15.10 137 GLY A O 1
ATOM 585 N N . GLU A 1 90 ? 56.813 12.482 -12.875 1.00 13.08 138 GLU A N 1
ATOM 586 C CA . GLU A 1 90 ? 56.120 11.445 -13.655 1.00 13.87 138 GLU A CA 1
ATOM 587 C C . GLU A 1 90 ? 54.637 11.448 -13.304 1.00 14.69 138 GLU A C 1
ATOM 588 O O . GLU A 1 90 ? 54.251 11.746 -12.160 1.00 18.26 138 GLU A O 1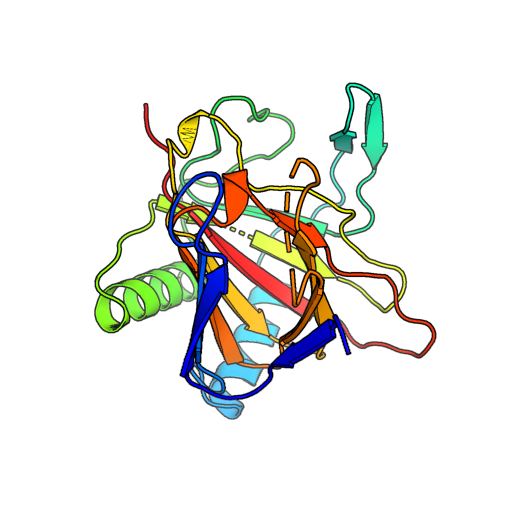
ATOM 594 N N . LEU A 1 91 ? 53.843 11.108 -14.312 1.00 15.83 139 LEU A N 1
ATOM 595 C CA . LEU A 1 91 ? 52.389 11.077 -14.144 1.00 13.24 139 LEU A CA 1
ATOM 596 C C . LEU A 1 91 ? 51.865 9.637 -14.344 1.00 14.26 139 LEU A C 1
ATOM 597 O O . LEU A 1 91 ? 52.235 9.058 -15.370 1.00 16.19 139 LEU A O 1
ATOM 602 N N . PRO A 1 92 ? 51.070 9.047 -13.455 1.00 15.54 140 PRO A N 1
ATOM 603 C CA . PRO A 1 92 ? 50.543 7.694 -13.618 1.00 15.38 140 PRO A CA 1
ATOM 604 C C . PRO A 1 92 ? 49.937 7.554 -15.014 1.00 17.03 140 PRO A C 1
ATOM 605 O O . PRO A 1 92 ? 49.263 8.462 -15.525 1.00 19.28 140 PRO A O 1
ATOM 609 N N . TYR A 1 93 ? 50.301 6.429 -15.645 1.00 20.25 141 TYR A N 1
ATOM 610 C CA . TYR A 1 93 ? 50.172 6.292 -17.088 1.00 23.63 141 TYR A CA 1
ATOM 611 C C . TYR A 1 93 ? 48.741 6.336 -17.575 1.00 24.64 141 TYR A C 1
ATOM 612 O O . TYR A 1 93 ? 48.486 6.659 -18.739 1.00 32.68 141 TYR A O 1
ATOM 621 N N . THR A 1 94 ? 47.751 6.012 -16.749 1.00 24.33 142 THR A N 1
ATOM 622 C CA . THR A 1 94 ? 46.426 6.105 -17.353 1.00 27.57 142 THR A CA 1
ATOM 623 C C . THR A 1 94 ? 45.876 7.509 -17.217 1.00 26.02 142 THR A C 1
ATOM 624 O O . THR A 1 94 ? 44.767 7.724 -17.712 1.00 30.42 142 THR A O 1
ATOM 628 N N . TYR A 1 95 ? 46.593 8.417 -16.579 1.00 21.41 143 TYR A N 1
ATOM 629 C CA . TYR A 1 95 ? 46.159 9.784 -16.430 1.00 17.13 143 TYR A CA 1
ATOM 630 C C . TYR A 1 95 ? 46.538 10.632 -17.642 1.00 15.30 143 TYR A C 1
ATOM 631 O O . TYR A 1 95 ? 47.585 10.399 -18.255 1.00 18.00 143 TYR A O 1
ATOM 640 N N . SER A 1 96 ? 45.680 11.606 -17.942 1.00 16.21 144 SER A N 1
ATOM 641 C CA . SER A 1 96 ? 45.862 12.505 -19.086 1.00 15.24 144 SER A CA 1
ATOM 642 C C . SER A 1 96 ? 46.934 13.573 -18.862 1.00 13.17 144 SER A C 1
ATOM 643 O O . SER A 1 96 ? 46.827 14.353 -17.923 1.00 16.28 144 SER A O 1
ATOM 646 N N . ARG A 1 97 ? 47.930 13.605 -19.746 1.00 14.09 145 ARG A N 1
ATOM 647 C CA . ARG A 1 97 ? 48.974 14.619 -19.701 1.00 15.55 145 ARG A CA 1
ATOM 648 C C . ARG A 1 97 ? 48.370 15.982 -19.994 1.00 13.29 145 ARG A C 1
ATOM 649 O O . ARG A 1 97 ? 48.726 17.011 -19.411 1.00 16.05 145 ARG A O 1
ATOM 657 N N . ILE A 1 98 ? 47.446 16.033 -20.972 1.00 13.75 146 ILE A N 1
ATOM 658 C CA . ILE A 1 98 ? 46.878 17.348 -21.350 1.00 14.67 146 ILE A CA 1
ATOM 659 C C . ILE A 1 98 ? 46.085 17.890 -20.182 1.00 15.70 146 ILE A C 1
ATOM 660 O O . ILE A 1 98 ? 46.142 19.109 -19.897 1.00 18.32 146 ILE A O 1
ATOM 665 N N . THR A 1 99 ? 45.312 17.076 -19.431 1.00 16.19 147 THR A N 1
ATOM 666 C CA . THR A 1 99 ? 44.526 17.626 -18.324 1.00 17.29 147 THR A CA 1
ATOM 667 C C . THR A 1 99 ? 45.414 17.925 -17.120 1.00 15.51 147 THR A C 1
ATOM 668 O O . THR A 1 99 ? 45.187 18.937 -16.443 1.00 18.13 147 THR A O 1
ATOM 672 N N . MET A 1 100 ? 46.390 17.033 -16.842 1.00 14.54 148 MET A N 1
ATOM 673 C CA . MET A 1 100 ? 47.115 17.178 -15.577 1.00 14.04 148 MET A CA 1
ATOM 674 C C . MET A 1 100 ? 48.357 18.032 -15.706 1.00 16.34 148 MET A C 1
ATOM 675 O O . MET A 1 100 ? 48.877 18.470 -14.658 1.00 16.32 148 MET A O 1
ATOM 680 N N . GLU A 1 101 ? 48.840 18.234 -16.939 1.00 15.33 149 GLU A N 1
ATOM 681 C CA . GLU A 1 101 ? 49.975 19.155 -17.165 1.00 16.48 149 GLU A CA 1
ATOM 682 C C . GLU A 1 101 ? 51.168 18.949 -16.237 1.00 16.08 149 GLU A C 1
ATOM 683 O O . GLU A 1 101 ? 51.647 19.910 -15.616 1.00 16.92 149 GLU A O 1
ATOM 689 N N . PRO A 1 102 ? 51.714 17.748 -16.101 1.00 15.06 150 PRO A N 1
ATOM 690 C CA . PRO A 1 102 ? 52.828 17.522 -15.190 1.00 14.17 150 PRO A CA 1
ATOM 691 C C . PRO A 1 102 ? 54.062 18.312 -15.628 1.00 14.87 150 PRO A C 1
ATOM 692 O O . PRO A 1 102 ? 54.395 18.365 -16.819 1.00 18.28 150 PRO A O 1
ATOM 696 N N . ASN A 1 103 ? 54.745 18.934 -14.675 1.00 15.53 151 ASN A N 1
ATOM 697 C CA . ASN A 1 103 ? 55.919 19.743 -14.992 1.00 15.85 151 ASN A CA 1
ATOM 698 C C . ASN A 1 103 ? 57.181 18.947 -14.718 1.00 16.67 151 ASN A C 1
ATOM 699 O O . ASN A 1 103 ? 57.345 18.509 -13.565 1.00 15.01 151 ASN A O 1
ATOM 704 N N . PRO A 1 104 ? 58.062 18.734 -15.679 1.00 19.72 152 PRO A N 1
ATOM 705 C CA . PRO A 1 104 ? 59.295 17.980 -15.401 1.00 18.34 152 PRO A CA 1
ATOM 706 C C . PRO A 1 104 ? 60.293 18.798 -14.604 1.00 17.60 152 PRO A C 1
ATOM 707 O O . PRO A 1 104 ? 61.257 18.254 -14.078 1.00 21.10 152 PRO A O 1
ATOM 711 N N . HIS A 1 105 ? 60.079 20.113 -14.527 1.00 18.72 153 HIS A N 1
ATOM 712 C CA . HIS A 1 105 ? 60.979 20.963 -13.771 1.00 23.02 153 HIS A CA 1
ATOM 713 C C . HIS A 1 105 ? 60.394 21.155 -12.381 1.00 18.50 153 HIS A C 1
ATOM 714 O O . HIS A 1 105 ? 59.389 21.825 -12.207 1.00 19.89 153 HIS A O 1
ATOM 726 N N . TRP A 1 106 ? 61.007 20.576 -11.362 1.00 16.92 154 TRP A N 1
ATOM 727 C CA . TRP A 1 106 ? 60.482 20.732 -10.005 1.00 16.03 154 TRP A CA 1
ATOM 728 C C . TRP A 1 106 ? 60.775 22.077 -9.371 1.00 15.26 154 TRP A C 1
ATOM 729 O O . TRP A 1 106 ? 61.882 22.621 -9.431 1.00 20.76 154 TRP A O 1
ATOM 740 N N . HIS A 1 107 ? 59.753 22.661 -8.696 1.00 16.13 155 HIS A N 1
ATOM 741 C CA . HIS A 1 107 ? 59.986 23.874 -7.910 1.00 15.12 155 HIS A CA 1
ATOM 742 C C . HIS A 1 107 ? 61.102 23.616 -6.910 1.00 14.73 155 HIS A C 1
ATOM 743 O O . HIS A 1 107 ? 61.053 22.525 -6.357 1.00 15.80 155 HIS A O 1
ATOM 750 N N . PRO A 1 108 ? 62.061 24.499 -6.662 1.00 16.52 156 PRO A N 1
ATOM 751 C CA . PRO A 1 108 ? 63.169 24.179 -5.746 1.00 16.30 156 PRO A CA 1
ATOM 752 C C . PRO A 1 108 ? 62.715 23.733 -4.345 1.00 14.43 156 PRO A C 1
ATOM 753 O O . PRO A 1 108 ? 63.381 22.863 -3.765 1.00 15.93 156 PRO A O 1
ATOM 757 N N . VAL A 1 109 ? 61.651 24.311 -3.779 1.00 13.75 157 VAL A N 1
ATOM 758 C CA . VAL A 1 109 ? 61.162 23.866 -2.466 1.00 12.34 157 VAL A CA 1
ATOM 759 C C . VAL A 1 109 ? 60.681 22.412 -2.548 1.00 10.71 157 VAL A C 1
ATOM 760 O O . VAL A 1 109 ? 60.915 21.658 -1.605 1.00 13.18 157 VAL A O 1
ATOM 764 N N . LEU A 1 110 ? 60.012 22.063 -3.658 1.00 11.52 158 LEU A N 1
ATOM 765 C CA . LEU A 1 110 ? 59.509 20.698 -3.816 1.00 11.73 158 LEU A CA 1
ATOM 766 C C . LEU A 1 110 ? 60.668 19.728 -4.013 1.00 13.59 158 LEU A C 1
ATOM 767 O O . LEU A 1 110 ? 60.615 18.587 -3.531 1.00 13.73 158 LEU A O 1
ATOM 772 N N . ARG A 1 111 ? 61.730 20.114 -4.716 1.00 13.76 159 ARG A N 1
ATOM 773 C CA . ARG A 1 111 ? 62.931 19.264 -4.913 1.00 14.34 159 ARG A CA 1
ATOM 774 C C . ARG A 1 111 ? 63.585 19.055 -3.554 1.00 14.24 159 ARG A C 1
ATOM 775 O O . ARG A 1 111 ? 63.999 17.944 -3.196 1.00 15.56 159 ARG A O 1
ATOM 783 N N . THR A 1 112 ? 63.709 20.091 -2.743 1.00 13.65 160 THR A N 1
ATOM 784 C CA . THR A 1 112 ? 64.277 19.947 -1.415 1.00 13.78 160 THR A CA 1
ATOM 785 C C . THR A 1 112 ? 63.468 18.989 -0.560 1.00 12.42 160 THR A C 1
ATOM 786 O O . THR A 1 112 ? 64.013 18.103 0.137 1.00 15.23 160 THR A O 1
ATOM 790 N N . LEU A 1 113 ? 62.150 19.153 -0.569 1.00 12.17 161 LEU A N 1
ATOM 791 C CA . LEU A 1 113 ? 61.329 18.256 0.250 1.00 11.86 161 LEU A CA 1
ATOM 792 C C . LEU A 1 113 ? 61.367 16.825 -0.257 1.00 10.75 161 LEU A C 1
ATOM 793 O O . LEU A 1 113 ? 61.422 15.871 0.547 1.00 12.46 161 LEU A O 1
ATOM 798 N N . LYS A 1 114 ? 61.385 16.631 -1.572 1.00 11.36 162 LYS A N 1
ATOM 799 C CA . LYS A 1 114 ? 61.548 15.275 -2.121 1.00 11.99 162 LYS A CA 1
ATOM 800 C C . LYS A 1 114 ? 62.832 14.654 -1.578 1.00 11.44 162 LYS A C 1
ATOM 801 O O . LYS A 1 114 ? 62.832 13.516 -1.091 1.00 12.86 162 LYS A O 1
ATOM 807 N N . ASN A 1 115 ? 63.923 15.426 -1.657 1.00 12.19 163 ASN A N 1
ATOM 808 C CA . ASN A 1 115 ? 65.229 14.882 -1.221 1.00 14.77 163 ASN A CA 1
ATOM 809 C C . ASN A 1 115 ? 65.211 14.601 0.261 1.00 12.91 163 ASN A C 1
ATOM 810 O O . ASN A 1 115 ? 65.730 13.603 0.745 1.00 15.22 163 ASN A O 1
ATOM 815 N N . ARG A 1 116 ? 64.568 15.499 1.039 1.00 13.81 164 ARG A N 1
ATOM 816 C CA . ARG A 1 116 ? 64.540 15.236 2.482 1.00 12.96 164 ARG A CA 1
ATOM 817 C C . ARG A 1 116 ? 63.779 13.972 2.832 1.00 12.90 164 ARG A C 1
ATOM 818 O O . ARG A 1 116 ? 64.112 13.156 3.712 1.00 13.94 164 ARG A O 1
ATOM 826 N N . ILE A 1 117 ? 62.626 13.784 2.160 1.00 11.69 165 ILE A N 1
ATOM 827 C CA . ILE A 1 117 ? 61.825 12.583 2.447 1.00 10.40 165 ILE A CA 1
ATOM 828 C C . ILE A 1 117 ? 62.617 11.345 2.068 1.00 11.62 165 ILE A C 1
ATOM 829 O O . ILE A 1 117 ? 62.681 10.328 2.762 1.00 13.11 165 ILE A O 1
ATOM 834 N N . GLU A 1 118 ? 63.293 11.404 0.908 1.00 11.75 166 GLU A N 1
ATOM 835 C CA . GLU A 1 118 ? 64.041 10.240 0.438 1.00 12.92 166 GLU A CA 1
ATOM 836 C C . GLU A 1 118 ? 65.205 9.938 1.361 1.00 11.72 166 GLU A C 1
ATOM 837 O O . GLU A 1 118 ? 65.440 8.768 1.695 1.00 14.52 166 GLU A O 1
ATOM 843 N N . GLU A 1 119 ? 65.943 10.963 1.759 1.00 13.04 167 GLU A N 1
ATOM 844 C CA . GLU A 1 119 ? 67.118 10.691 2.594 1.00 14.08 167 GLU A CA 1
ATOM 845 C C . GLU A 1 119 ? 66.725 10.162 3.966 1.00 14.54 167 GLU A C 1
ATOM 846 O O . GLU A 1 119 ? 67.462 9.355 4.555 1.00 17.22 167 GLU A O 1
ATOM 852 N N . ASN A 1 120 ? 65.560 10.610 4.483 1.00 14.30 168 ASN A N 1
ATOM 853 C CA . ASN A 1 120 ? 65.158 10.155 5.822 1.00 14.63 168 ASN A CA 1
ATOM 854 C C . ASN A 1 120 ? 64.406 8.845 5.808 1.00 15.93 16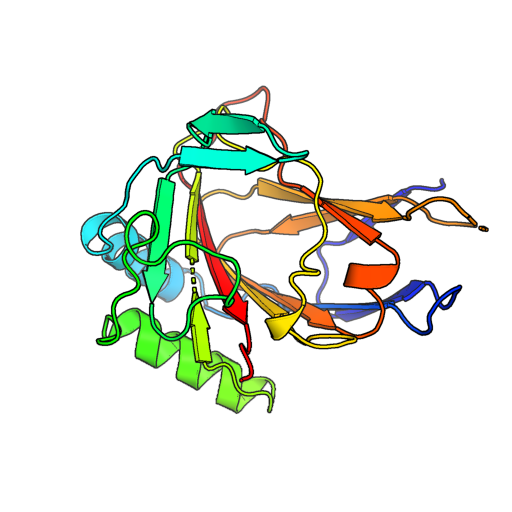8 ASN A C 1
ATOM 855 O O . ASN A 1 120 ? 64.547 8.004 6.716 1.00 20.88 168 ASN A O 1
ATOM 860 N N . THR A 1 121 ? 63.577 8.607 4.784 1.00 14.91 169 THR A N 1
ATOM 861 C CA . THR A 1 121 ? 62.829 7.336 4.769 1.00 16.25 169 THR A CA 1
ATOM 862 C C . THR A 1 121 ? 63.598 6.222 4.084 1.00 14.69 169 THR A C 1
ATOM 863 O O . THR A 1 121 ? 63.275 5.060 4.393 1.00 16.24 169 THR A O 1
ATOM 867 N N . GLY A 1 122 ? 64.534 6.5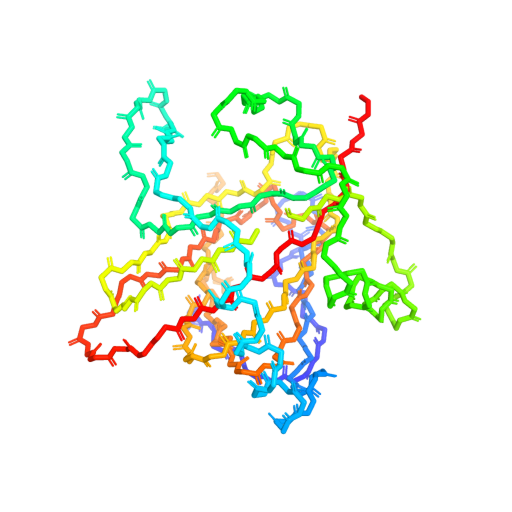47 3.205 1.00 13.03 170 GLY A N 1
ATOM 868 C CA . GLY A 1 122 ? 65.272 5.520 2.456 1.00 13.44 170 GLY A CA 1
ATOM 869 C C . GLY A 1 122 ? 64.527 5.088 1.196 1.00 11.39 170 GLY A C 1
ATOM 870 O O . GLY A 1 122 ? 65.066 4.182 0.514 1.00 16.16 170 GLY A O 1
ATOM 871 N N . HIS A 1 123 ? 63.383 5.682 0.894 1.00 13.42 171 HIS A N 1
ATOM 872 C CA . HIS A 1 123 ? 62.605 5.299 -0.299 1.00 14.62 171 HIS A CA 1
ATOM 873 C C . HIS A 1 123 ? 62.621 6.427 -1.331 1.00 14.39 171 HIS A C 1
ATOM 874 O O . HIS A 1 123 ? 62.641 7.576 -0.913 1.00 16.59 171 HIS A O 1
ATOM 881 N N . THR A 1 124 ? 62.611 6.081 -2.613 1.00 15.36 172 THR A N 1
ATOM 882 C CA . THR A 1 124 ? 62.682 7.111 -3.639 1.00 13.57 172 THR A CA 1
ATOM 883 C C . THR A 1 124 ? 61.336 7.273 -4.320 1.00 11.73 172 THR A C 1
ATOM 884 O O . THR A 1 124 ? 60.502 6.370 -4.227 1.00 12.46 172 THR A O 1
ATOM 888 N N . PHE A 1 125 ? 61.165 8.443 -4.945 1.00 11.44 173 PHE A N 1
ATOM 889 C CA . PHE A 1 125 ? 59.901 8.810 -5.577 1.00 11.50 173 PHE A CA 1
ATOM 890 C C . PHE A 1 125 ? 60.207 9.516 -6.880 1.00 11.41 173 PHE A C 1
ATOM 891 O O . PHE A 1 125 ? 61.301 10.109 -6.977 1.00 14.92 173 PHE A O 1
ATOM 899 N N . ASN A 1 126 ? 59.289 9.457 -7.849 1.00 11.25 174 ASN A N 1
ATOM 900 C CA . ASN A 1 126 ? 59.548 10.193 -9.109 1.00 10.57 174 ASN A CA 1
ATOM 901 C C . ASN A 1 126 ? 58.332 10.992 -9.542 1.00 10.53 174 ASN A C 1
ATOM 902 O O . ASN A 1 126 ? 58.355 11.573 -10.626 1.00 12.09 174 ASN A O 1
ATOM 907 N N . SER A 1 127 ? 57.277 11.085 -8.732 1.00 10.98 175 SER A N 1
ATOM 908 C CA . SER A 1 127 ? 56.025 11.721 -9.103 1.00 10.03 175 SER A CA 1
ATOM 909 C C . SER A 1 127 ? 55.462 12.489 -7.915 1.00 8.97 175 SER A C 1
ATOM 910 O O . SER A 1 127 ? 55.495 11.977 -6.780 1.00 10.50 175 SER A O 1
ATOM 913 N N . LEU A 1 128 ? 54.936 13.679 -8.151 1.00 9.55 176 LEU A N 1
ATOM 914 C CA . LEU A 1 128 ? 54.357 14.470 -7.064 1.00 9.12 176 LEU A CA 1
ATOM 915 C C . LEU A 1 128 ? 53.021 15.060 -7.489 1.00 8.51 176 LEU A C 1
ATOM 916 O O . LEU A 1 128 ? 52.955 15.797 -8.498 1.00 10.59 176 LEU A O 1
ATOM 930 N N . CYS A 1 130 ? 50.349 17.701 -6.059 1.00 9.34 178 CYS A N 1
ATOM 931 C CA . CYS A 1 130 ? 50.083 18.749 -5.087 1.00 9.85 178 CYS A CA 1
ATOM 932 C C . CYS A 1 130 ? 48.550 18.947 -5.007 1.00 9.43 178 CYS A C 1
ATOM 933 O O . CYS A 1 130 ? 47.929 19.149 -6.067 1.00 11.29 178 CYS A O 1
ATOM 936 N N . ASN A 1 131 ? 48.041 18.911 -3.784 1.00 9.37 179 ASN A N 1
ATOM 937 C CA . ASN A 1 131 ? 46.625 19.100 -3.490 1.00 9.33 179 ASN A CA 1
ATOM 938 C C . ASN A 1 131 ? 46.420 20.358 -2.660 1.00 9.52 179 ASN A C 1
ATOM 939 O O . ASN A 1 131 ? 47.127 20.546 -1.647 1.00 12.08 179 ASN A O 1
ATOM 944 N N . LEU A 1 132 ? 45.495 21.217 -3.032 1.00 9.04 180 LEU A N 1
ATOM 945 C CA . LEU A 1 132 ? 45.178 22.387 -2.185 1.00 8.06 180 LEU A CA 1
ATOM 946 C C . LEU A 1 132 ? 43.672 22.292 -1.882 1.00 9.33 180 LEU A C 1
ATOM 947 O O . LEU A 1 132 ? 42.840 22.348 -2.808 1.00 11.92 180 LEU A O 1
ATOM 952 N N . TYR A 1 133 ? 43.374 22.170 -0.589 1.00 10.08 181 TYR A N 1
ATOM 953 C CA . TYR A 1 133 ? 41.994 22.207 -0.074 1.00 9.16 181 TYR A CA 1
ATOM 954 C C . TYR A 1 133 ? 41.746 23.633 0.384 1.00 10.41 181 TYR A C 1
ATOM 955 O O . TYR A 1 133 ? 42.243 24.060 1.421 1.00 11.88 181 TYR A O 1
ATOM 964 N N . ARG A 1 134 ? 40.999 24.379 -0.411 1.00 10.88 182 ARG A N 1
ATOM 965 C CA . ARG A 1 134 ? 40.875 25.833 -0.250 1.00 11.43 182 ARG A CA 1
ATOM 966 C C . ARG A 1 134 ? 40.205 26.195 1.080 1.00 12.16 182 ARG A C 1
ATOM 967 O O . ARG A 1 134 ? 40.591 27.171 1.686 1.00 14.89 182 ARG A O 1
ATOM 975 N N . ASN A 1 135 ? 39.220 25.409 1.486 1.00 11.46 183 ASN A N 1
ATOM 976 C CA . ASN A 1 135 ? 38.501 25.604 2.752 1.00 11.86 183 ASN A CA 1
ATOM 977 C C . ASN A 1 135 ? 37.769 24.304 3.061 1.00 10.57 183 ASN A C 1
ATOM 978 O O . ASN A 1 135 ? 38.020 23.258 2.419 1.00 11.93 183 ASN A O 1
ATOM 983 N N . GLU A 1 136 ? 36.895 24.317 4.043 1.00 13.68 184 GLU A N 1
ATOM 984 C CA . GLU A 1 136 ? 36.174 23.125 4.508 1.00 14.40 184 GLU A CA 1
ATOM 985 C C . GLU A 1 136 ? 35.286 22.471 3.453 1.00 13.50 184 GLU A C 1
ATOM 986 O O . GLU A 1 136 ? 34.855 21.317 3.657 1.00 14.42 184 GLU A O 1
ATOM 992 N N . LYS A 1 137 ? 34.963 23.161 2.354 1.00 13.78 185 LYS A N 1
ATOM 993 C CA . LYS A 1 137 ? 34.086 22.577 1.344 1.00 13.72 185 LYS A CA 1
ATOM 994 C C . LYS A 1 137 ? 34.904 21.770 0.338 1.00 15.29 185 LYS A C 1
ATOM 995 O O . LYS A 1 137 ? 34.304 21.091 -0.506 1.00 16.86 185 LYS A O 1
ATOM 1001 N N . ASP A 1 138 ? 36.250 21.839 0.380 1.00 12.79 186 ASP A N 1
ATOM 1002 C CA . ASP A 1 138 ? 37.034 21.048 -0.558 1.00 11.79 186 ASP A CA 1
ATOM 1003 C C . ASP A 1 138 ? 37.288 19.678 0.064 1.00 12.55 186 ASP A C 1
ATOM 1004 O O . ASP A 1 138 ? 37.229 19.539 1.290 1.00 13.12 186 ASP A O 1
ATOM 1009 N N . SER A 1 139 ? 37.549 18.653 -0.750 1.00 12.47 187 SER A N 1
ATOM 1010 C CA . SER A 1 139 ? 37.597 17.273 -0.277 1.00 11.02 187 SER A CA 1
ATOM 1011 C C . SER A 1 139 ? 38.172 16.383 -1.371 1.00 12.12 187 SER A C 1
ATOM 1012 O O . SER A 1 139 ? 38.341 16.856 -2.494 1.00 12.91 187 SER A O 1
ATOM 1015 N N . VAL A 1 140 ? 38.423 15.131 -1.006 1.00 10.25 188 VAL A N 1
ATOM 1016 C CA . VAL A 1 140 ? 38.629 14.086 -2.007 1.00 10.33 188 VAL A CA 1
ATOM 1017 C C . VAL A 1 140 ? 37.840 12.864 -1.530 1.00 10.36 188 VAL A C 1
ATOM 1018 O O . VAL A 1 140 ? 37.904 12.512 -0.330 1.00 13.09 188 VAL A O 1
ATOM 1022 N N . ASP A 1 141 ? 37.093 12.262 -2.465 1.00 11.37 189 ASP A N 1
ATOM 1023 C CA . ASP A 1 141 ? 36.216 11.157 -2.104 1.00 11.96 189 ASP A CA 1
ATOM 1024 C C . ASP A 1 141 ? 36.960 9.834 -1.983 1.00 12.67 189 ASP A C 1
ATOM 1025 O O . ASP A 1 141 ? 38.134 9.727 -2.334 1.00 12.84 189 ASP A O 1
ATOM 1030 N N . TRP A 1 142 ? 36.248 8.820 -1.484 1.00 12.12 190 TRP A N 1
ATOM 1031 C CA . TRP A 1 142 ? 36.878 7.521 -1.264 1.00 10.84 190 TRP A CA 1
ATOM 1032 C C . TRP A 1 142 ? 37.551 6.937 -2.489 1.00 10.70 190 TRP A C 1
ATOM 1033 O O . TRP A 1 142 ? 36.944 6.830 -3.560 1.00 15.10 190 TRP A O 1
ATOM 1044 N N . HIS A 1 143 ? 38.808 6.525 -2.326 1.00 12.26 191 HIS A N 1
ATOM 1045 C CA . HIS A 1 143 ? 39.520 5.876 -3.414 1.00 12.12 191 HIS A CA 1
ATOM 1046 C C . HIS A 1 143 ? 40.712 5.106 -2.856 1.00 11.98 191 HIS A C 1
ATOM 1047 O O . HIS A 1 143 ? 41.065 5.268 -1.694 1.00 13.81 191 HIS A O 1
ATOM 1054 N N . SER A 1 144 ? 41.335 4.293 -3.710 1.00 13.82 192 SER A N 1
ATOM 1055 C CA . SER A 1 144 ? 42.600 3.672 -3.415 1.00 13.06 192 SER A CA 1
ATOM 1056 C C . SER A 1 144 ? 43.609 4.195 -4.441 1.00 13.34 192 SER A C 1
ATOM 1057 O O . SER A 1 144 ? 43.255 4.531 -5.570 1.00 18.21 192 SER A O 1
ATOM 1060 N N . ASP A 1 145 ? 44.891 4.198 -4.051 1.00 14.76 193 ASP A N 1
ATOM 1061 C CA . ASP A 1 145 ? 45.906 4.635 -5.004 1.00 15.47 193 ASP A CA 1
ATOM 1062 C C . ASP A 1 145 ? 46.366 3.344 -5.712 1.00 15.20 193 ASP A C 1
ATOM 1063 O O . ASP A 1 145 ? 47.441 2.789 -5.469 1.00 17.78 193 ASP A O 1
ATOM 1068 N N . ASP A 1 146 ? 45.451 2.875 -6.570 1.00 17.52 194 ASP A N 1
ATOM 1069 C CA . ASP A 1 146 ? 45.729 1.585 -7.195 1.00 18.33 194 ASP A CA 1
ATOM 1070 C C . ASP A 1 146 ? 45.851 1.721 -8.701 1.00 17.58 194 ASP A C 1
ATOM 1071 O O . ASP A 1 146 ? 45.629 0.772 -9.462 1.00 21.82 194 ASP A O 1
ATOM 1076 N N . GLU A 1 147 ? 46.242 2.888 -9.177 1.00 19.53 195 GLU A N 1
ATOM 1077 C CA . GLU A 1 147 ? 46.550 3.015 -10.611 1.00 20.79 195 GLU A CA 1
ATOM 1078 C C . GLU A 1 147 ? 47.625 1.990 -10.987 1.00 21.25 195 GLU A C 1
ATOM 1079 O O . GLU A 1 147 ? 48.585 1.828 -10.234 1.00 19.90 195 GLU A O 1
ATOM 1085 N N . PRO A 1 148 ? 47.507 1.238 -12.065 1.00 20.44 196 PRO A N 1
ATOM 1086 C CA . PRO A 1 148 ? 48.409 0.105 -12.272 1.00 20.82 196 PRO A CA 1
ATOM 1087 C C . PRO A 1 148 ? 49.874 0.466 -12.475 1.00 19.19 196 PRO A C 1
ATOM 1088 O O . PRO A 1 148 ? 50.719 -0.387 -12.188 1.00 19.61 196 PRO A O 1
ATOM 1092 N N . SER A 1 149 ? 50.227 1.667 -12.938 1.00 17.86 197 SER A N 1
ATOM 1093 C CA . SER A 1 149 ? 51.648 1.992 -13.153 1.00 16.55 197 SER A CA 1
ATOM 1094 C C . SER A 1 149 ? 52.352 2.251 -11.820 1.00 14.55 197 SER A C 1
ATOM 1095 O O . SER A 1 149 ? 53.570 2.407 -11.768 1.00 17.33 197 SER A O 1
ATOM 1098 N N . LEU A 1 150 ? 51.591 2.257 -10.713 1.00 15.69 198 LEU A N 1
ATOM 1099 C CA . LEU A 1 150 ? 52.213 2.253 -9.395 1.00 14.93 198 LEU A CA 1
ATOM 1100 C C . LEU A 1 150 ? 52.698 0.875 -8.968 1.00 16.33 198 LEU A C 1
ATOM 1101 O O . LEU A 1 150 ? 53.411 0.734 -7.984 1.00 17.10 198 LEU A O 1
ATOM 1106 N N . GLY A 1 151 ? 52.291 -0.168 -9.685 1.00 18.79 199 GLY A N 1
ATOM 1107 C CA . GLY A 1 151 ? 52.652 -1.530 -9.339 1.00 18.54 199 GLY A CA 1
ATOM 1108 C C . GLY A 1 151 ? 51.816 -2.022 -8.165 1.00 20.85 199 GLY A C 1
ATOM 1109 O O . GLY A 1 151 ? 50.993 -1.344 -7.563 1.00 20.47 199 GLY A O 1
ATOM 1110 N N . ARG A 1 152 ? 52.079 -3.278 -7.827 1.00 23.42 200 ARG A N 1
ATOM 1111 C CA . ARG A 1 152 ? 51.531 -3.884 -6.640 1.00 23.01 200 ARG A CA 1
ATOM 1112 C C . ARG A 1 152 ? 52.269 -3.326 -5.408 1.00 20.12 200 ARG A C 1
ATOM 1113 O O . ARG A 1 152 ? 53.508 -3.180 -5.345 1.00 25.17 200 ARG A O 1
ATOM 1121 N N . CYS A 1 153 ? 51.465 -3.026 -4.422 1.00 20.15 201 CYS A N 1
ATOM 1122 C CA . CYS A 1 153 ? 51.920 -2.607 -3.093 1.00 15.40 201 CYS A CA 1
ATOM 1123 C C . CYS A 1 153 ? 52.905 -1.444 -3.128 1.00 13.85 201 CYS A C 1
ATOM 1124 O O . CYS A 1 153 ? 54.053 -1.503 -2.698 1.00 14.32 201 CYS A O 1
ATOM 1127 N N . PRO A 1 154 ? 52.402 -0.317 -3.623 1.00 11.55 202 PRO A N 1
ATOM 1128 C CA . PRO A 1 154 ? 53.267 0.870 -3.733 1.00 12.72 202 PRO A CA 1
ATOM 1129 C C . PRO A 1 154 ? 53.570 1.491 -2.371 1.00 10.11 202 PRO A C 1
ATOM 1130 O O . PRO A 1 154 ? 52.820 1.355 -1.381 1.00 14.30 202 PRO A O 1
ATOM 1134 N N . ILE A 1 155 ? 54.689 2.218 -2.377 1.00 10.84 203 ILE A N 1
ATOM 1135 C CA . ILE A 1 155 ? 55.078 3.075 -1.259 1.00 11.03 203 ILE A CA 1
ATOM 1136 C C . ILE A 1 155 ? 54.692 4.509 -1.617 1.00 10.90 203 ILE A C 1
ATOM 1137 O O . ILE A 1 155 ? 55.105 5.024 -2.652 1.00 11.60 203 ILE A O 1
ATOM 1142 N N . ILE A 1 156 ? 53.870 5.142 -0.778 1.00 8.87 204 ILE A N 1
ATOM 1143 C CA . ILE A 1 156 ? 53.375 6.477 -1.032 1.00 9.39 204 ILE A CA 1
ATOM 1144 C C . ILE A 1 156 ? 53.674 7.348 0.163 1.00 9.24 204 ILE A C 1
ATOM 1145 O O . ILE A 1 156 ? 53.411 6.945 1.299 1.00 11.82 204 ILE A O 1
ATOM 1150 N N . ALA A 1 157 ? 54.235 8.531 -0.063 1.00 9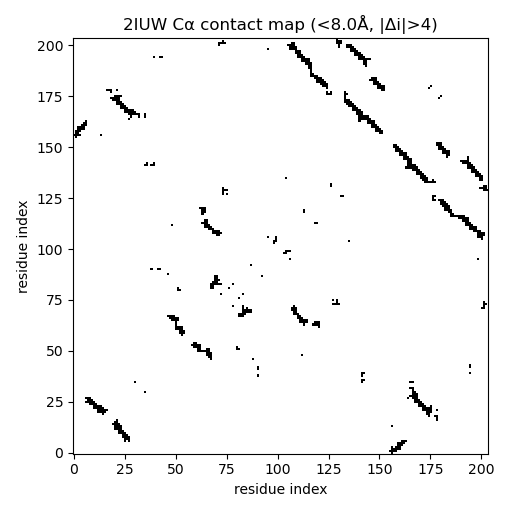.03 205 ALA A N 1
ATOM 1151 C CA . ALA A 1 157 ? 54.522 9.465 1.037 1.00 8.82 205 ALA A CA 1
ATOM 1152 C C . ALA A 1 157 ? 53.675 10.719 0.903 1.00 9.80 205 ALA A C 1
ATOM 1153 O O . ALA A 1 157 ? 53.512 11.257 -0.193 1.00 14.53 205 ALA A O 1
ATOM 1155 N N . SER A 1 158 ? 53.158 11.199 2.024 1.00 8.58 206 SER A N 1
ATOM 1156 C CA . SER A 1 158 ? 52.239 12.325 2.067 1.00 8.48 206 SER A CA 1
ATOM 1157 C C . SER A 1 158 ? 52.738 13.358 3.035 1.00 9.27 206 SER A C 1
ATOM 1158 O O . SER A 1 158 ? 52.958 13.041 4.216 1.00 10.22 206 SER A O 1
ATOM 1161 N N . LEU A 1 159 ? 52.956 14.595 2.646 1.00 8.17 207 LEU A N 1
ATOM 1162 C CA . LEU A 1 159 ? 53.446 15.638 3.579 1.00 8.53 207 LEU A CA 1
ATOM 1163 C C . LEU A 1 159 ? 52.435 16.767 3.578 1.00 9.83 207 LEU A C 1
ATOM 1164 O O . LEU A 1 159 ? 52.062 17.224 2.502 1.00 11.48 207 LEU A O 1
ATOM 1169 N N . SER A 1 160 ? 51.981 17.253 4.732 1.00 9.51 208 SER A N 1
ATOM 1170 C CA . SER A 1 160 ? 50.916 18.225 4.834 1.00 9.05 208 SER A CA 1
ATOM 1171 C C . SER A 1 160 ? 51.350 19.549 5.448 1.00 9.32 208 SER A C 1
ATOM 1172 O O . SER A 1 160 ? 52.211 19.565 6.322 1.00 10.59 208 SER A O 1
ATOM 1175 N N . PHE A 1 161 ? 50.706 20.635 5.000 1.00 9.24 209 PHE A N 1
ATOM 1176 C CA . PHE A 1 161 ? 50.976 21.974 5.484 1.00 9.45 209 PHE A CA 1
ATOM 1177 C C . PHE A 1 161 ? 49.679 22.739 5.624 1.00 10.67 209 PHE A C 1
ATOM 1178 O O . PHE A 1 161 ? 48.739 22.520 4.830 1.00 11.65 209 PHE A O 1
ATOM 1186 N N . GLY A 1 162 ? 49.612 23.641 6.603 1.00 9.61 210 GLY A N 1
ATOM 1187 C CA . GLY A 1 162 ? 48.411 24.456 6.706 1.00 11.29 210 GLY A CA 1
ATOM 1188 C C . GLY A 1 162 ? 47.432 23.863 7.692 1.00 12.95 210 GLY A C 1
ATOM 1189 O O . GLY A 1 162 ? 47.761 23.215 8.718 1.00 14.17 210 GLY A O 1
ATOM 1190 N N . ALA A 1 163 ? 46.143 24.074 7.446 1.00 12.27 211 ALA A N 1
ATOM 1191 C CA . ALA A 1 163 ? 45.133 23.600 8.395 1.00 11.93 211 ALA A CA 1
ATOM 1192 C C . ALA A 1 163 ? 45.100 22.086 8.516 1.00 11.52 211 ALA A C 1
ATOM 1193 O O . ALA A 1 163 ? 45.292 21.326 7.563 1.00 11.89 211 ALA A O 1
ATOM 1195 N N . THR A 1 164 ? 44.785 21.616 9.744 1.00 11.40 212 THR A N 1
ATOM 1196 C CA . THR A 1 164 ? 44.590 20.170 9.895 1.00 11.74 212 THR A CA 1
ATOM 1197 C C . THR A 1 164 ? 43.325 19.701 9.175 1.00 12.19 212 THR A C 1
ATOM 1198 O O . THR A 1 164 ? 42.255 20.363 9.273 1.00 13.77 212 THR A O 1
ATOM 1202 N N . ARG A 1 165 ? 43.437 18.593 8.445 1.00 11.43 213 ARG A N 1
ATOM 1203 C CA . ARG A 1 165 ? 42.268 17.920 7.872 1.00 10.54 213 ARG A CA 1
ATOM 1204 C C . ARG A 1 165 ? 42.420 16.434 8.191 1.00 11.23 213 ARG A C 1
ATOM 1205 O O . ARG A 1 165 ? 43.514 15.990 8.553 1.00 12.94 213 ARG A O 1
ATOM 1213 N N . THR A 1 166 ? 41.317 15.681 8.083 1.00 12.05 214 THR A N 1
ATOM 1214 C CA . THR A 1 166 ? 41.352 14.284 8.466 1.00 12.68 214 THR A CA 1
ATOM 1215 C C . THR A 1 166 ? 41.493 13.370 7.260 1.00 9.81 214 THR A C 1
ATOM 1216 O O . THR A 1 166 ? 40.778 13.530 6.270 1.00 13.26 214 THR A O 1
ATOM 1220 N N . PHE A 1 167 ? 42.436 12.449 7.378 1.00 11.35 215 PHE A N 1
ATOM 1221 C CA . PHE A 1 167 ? 42.631 11.377 6.410 1.00 10.48 215 PHE A CA 1
ATOM 1222 C C . PHE A 1 167 ? 41.869 10.163 6.918 1.00 10.24 215 PHE A C 1
ATOM 1223 O O . PHE A 1 167 ? 42.308 9.555 7.907 1.00 13.89 215 PHE A O 1
ATOM 1231 N N . GLU A 1 168 ? 40.745 9.829 6.290 1.00 10.06 216 GLU A N 1
ATOM 1232 C CA . GLU A 1 168 ? 39.947 8.698 6.773 1.00 9.93 216 GLU A CA 1
ATOM 1233 C C . GLU A 1 168 ? 40.276 7.456 5.939 1.00 10.18 216 GLU A C 1
ATOM 1234 O O . GLU A 1 168 ? 40.496 7.622 4.724 1.00 11.80 216 GLU A O 1
ATOM 1240 N N . MET A 1 169 ? 40.264 6.288 6.548 1.00 9.66 217 MET A N 1
ATOM 1241 C CA . MET A 1 169 ? 40.505 5.051 5.845 1.00 9.47 217 MET A CA 1
ATOM 1242 C C . MET A 1 169 ? 39.401 4.058 6.175 1.00 9.92 217 MET A C 1
ATOM 1243 O O . MET A 1 169 ? 38.945 4.013 7.335 1.00 13.22 217 MET A O 1
ATOM 1248 N N . ARG A 1 170 ? 38.960 3.262 5.205 1.00 10.52 218 ARG A N 1
ATOM 1249 C CA . ARG A 1 170 ? 37.964 2.213 5.453 1.00 10.95 218 ARG A CA 1
ATOM 1250 C C . ARG A 1 170 ? 38.447 0.939 4.766 1.00 11.48 218 ARG A C 1
ATOM 1251 O O . ARG A 1 170 ? 38.963 1.011 3.655 1.00 12.57 218 ARG A O 1
ATOM 1259 N N . LYS A 1 171 ? 38.296 -0.204 5.455 1.00 12.31 219 LYS A N 1
ATOM 1260 C CA . LYS A 1 171 ? 38.777 -1.449 4.862 1.00 12.56 219 LYS A CA 1
ATOM 1261 C C . LYS A 1 171 ? 37.730 -1.943 3.887 1.00 14.39 219 LYS A C 1
ATOM 1262 O O . LYS A 1 171 ? 36.488 -1.925 4.073 1.00 19.58 219 LYS A O 1
ATOM 1268 N N . LYS A 1 172 ? 38.256 -2.427 2.757 1.00 16.16 220 LYS A N 1
ATOM 1269 C CA . LYS A 1 172 ? 37.323 -2.972 1.770 1.00 18.60 220 LYS A CA 1
ATOM 1270 C C . LYS A 1 172 ? 36.680 -4.259 2.265 1.00 21.38 220 LYS A C 1
ATOM 1271 O O . LYS A 1 172 ? 37.269 -5.080 2.974 1.00 27.33 220 LYS A O 1
ATOM 1277 N N . PRO A 1 173 ? 35.439 -4.502 1.880 1.00 28.25 221 PRO A N 1
ATOM 1278 C CA . PRO A 1 173 ? 34.843 -5.806 2.204 1.00 37.63 221 PRO A CA 1
ATOM 1279 C C . PRO A 1 173 ? 35.393 -6.916 1.320 1.00 47.48 221 PRO A C 1
ATOM 1280 O O . PRO A 1 173 ? 35.802 -6.635 0.182 1.00 50.74 221 PRO A O 1
ATOM 1284 N N . PRO A 1 174 ? 35.153 -8.061 2.169 1.00 61.66 222 PRO A N 1
ATOM 1285 C CA . PRO A 1 174 ? 35.550 -9.316 1.529 1.00 70.00 222 PRO A CA 1
ATOM 1286 C C . PRO A 1 174 ? 34.405 -9.836 0.663 1.00 78.37 222 PRO A C 1
ATOM 1287 O O . PRO A 1 174 ? 33.264 -9.384 0.851 1.00 86.77 222 PRO A O 1
ATOM 1291 N N . TYR A 1 183 ? 38.225 -6.498 14.776 1.00 75.36 231 TYR A N 1
ATOM 1292 C CA . TYR A 1 183 ? 38.240 -6.048 13.382 1.00 71.06 231 TYR A CA 1
ATOM 1293 C C . TYR A 1 183 ? 38.122 -4.519 13.367 1.00 57.49 231 TYR A C 1
ATOM 1294 O O . TYR A 1 183 ? 37.044 -3.972 13.130 1.00 58.40 231 TYR A O 1
ATOM 1303 N N . VAL A 1 184 ? 39.229 -3.826 13.621 1.00 43.25 232 VAL A N 1
ATOM 1304 C CA . VAL A 1 184 ? 39.167 -2.381 13.361 1.00 34.86 232 VAL A CA 1
ATOM 1305 C C . VAL A 1 184 ? 39.136 -2.185 11.853 1.00 34.46 232 VAL A C 1
ATOM 1306 O O . VAL A 1 184 ? 40.129 -2.518 11.186 1.00 54.09 232 VAL A O 1
ATOM 1310 N N . GLU A 1 185 ? 38.029 -1.680 11.324 1.00 24.77 233 GLU A N 1
ATOM 1311 C CA . GLU A 1 185 ? 37.828 -1.570 9.880 1.00 22.85 233 GLU A CA 1
ATOM 1312 C C . GLU A 1 185 ? 37.791 -0.120 9.442 1.00 15.87 233 GLU A C 1
ATOM 1313 O O . GLU A 1 185 ? 37.672 0.086 8.236 1.00 18.01 233 GLU A O 1
ATOM 1319 N N . ARG A 1 186 ? 37.934 0.832 10.376 1.00 15.74 234 ARG A N 1
ATOM 1320 C CA . ARG A 1 186 ? 38.036 2.241 10.036 1.00 14.23 234 ARG A CA 1
ATOM 1321 C C . ARG A 1 186 ? 39.159 2.875 10.839 1.00 12.59 234 ARG A C 1
ATOM 1322 O O . ARG A 1 186 ? 39.271 2.558 12.025 1.00 17.24 234 ARG A O 1
ATOM 1330 N N . VAL A 1 187 ? 39.930 3.725 10.201 1.00 13.96 235 VAL A N 1
ATOM 1331 C CA . VAL A 1 187 ? 41.045 4.444 10.815 1.00 14.99 235 VAL A CA 1
ATOM 1332 C C . VAL A 1 187 ? 40.950 5.914 10.391 1.00 12.46 235 VAL A C 1
ATOM 1333 O O . VAL A 1 187 ? 40.740 6.200 9.204 1.00 18.61 235 VAL A O 1
ATOM 1337 N N . LYS A 1 188 ? 41.087 6.830 11.364 1.00 13.22 236 LYS A N 1
ATOM 1338 C CA . LYS A 1 188 ? 41.135 8.262 11.080 1.00 13.45 236 LYS A CA 1
ATOM 1339 C C . LYS A 1 188 ? 42.486 8.821 11.500 1.00 12.42 236 LYS A C 1
ATOM 1340 O O . LYS A 1 188 ? 42.905 8.531 12.624 1.00 16.88 236 LYS A O 1
ATOM 1346 N N . ILE A 1 189 ? 43.090 9.601 10.626 1.00 12.13 237 ILE A N 1
ATOM 1347 C CA . ILE A 1 189 ? 44.404 10.173 10.907 1.00 12.90 237 ILE A CA 1
ATOM 1348 C C . ILE A 1 189 ? 44.330 11.671 10.686 1.00 12.24 237 ILE A C 1
ATOM 1349 O O . ILE A 1 189 ? 44.300 12.117 9.536 1.00 13.66 237 ILE A O 1
ATOM 1354 N N . PRO A 1 190 ? 44.291 12.496 11.732 1.00 12.86 238 PRO A N 1
ATOM 1355 C CA . PRO A 1 190 ? 44.386 13.942 11.481 1.00 13.54 238 PRO A CA 1
ATOM 1356 C C . PRO A 1 190 ? 45.790 14.233 10.946 1.00 13.19 238 PRO A C 1
ATOM 1357 O O . PRO A 1 190 ? 46.830 13.795 11.429 1.00 18.52 238 PRO A O 1
ATOM 1361 N N . LEU A 1 191 ? 45.869 14.992 9.863 1.00 12.99 239 LEU A N 1
ATOM 1362 C CA . LEU A 1 191 ? 47.134 15.335 9.241 1.00 12.27 239 LEU A CA 1
ATOM 1363 C C . LEU A 1 191 ? 47.329 16.842 9.438 1.00 12.13 239 LEU A C 1
ATOM 1364 O O . LEU A 1 191 ? 46.651 17.645 8.763 1.00 17.07 239 LEU A O 1
ATOM 1369 N N . ASP A 1 192 ? 48.211 17.137 10.410 1.00 13.35 240 ASP A N 1
ATOM 1370 C CA . ASP A 1 192 ? 48.453 18.531 10.755 1.00 13.11 240 ASP A CA 1
ATOM 1371 C C . ASP A 1 192 ? 49.750 19.032 10.110 1.00 12.14 240 ASP A C 1
ATOM 1372 O O . ASP A 1 192 ? 50.489 18.296 9.432 1.00 13.66 240 ASP A O 1
ATOM 1377 N N . HIS A 1 193 ? 50.002 20.310 10.329 1.00 11.44 241 HIS A N 1
ATOM 1378 C CA . HIS A 1 193 ? 51.055 21.069 9.665 1.00 11.29 241 HIS A CA 1
ATOM 1379 C C . HIS A 1 193 ? 52.432 20.463 9.891 1.00 11.60 241 HIS A C 1
ATOM 1380 O O . HIS A 1 193 ? 52.855 20.372 11.070 1.00 12.93 241 HIS A O 1
ATOM 1387 N N . GLY A 1 194 ? 53.118 20.059 8.837 1.00 11.03 242 GLY A N 1
ATOM 1388 C CA . GLY A 1 194 ? 54.461 19.466 8.911 1.00 11.92 242 GLY A CA 1
ATOM 1389 C C . GLY A 1 194 ? 54.498 17.963 9.131 1.00 10.12 242 GLY A C 1
ATOM 1390 O O . GLY A 1 194 ? 55.583 17.375 9.282 1.00 12.86 242 GLY A O 1
ATOM 1391 N N . THR A 1 195 ? 53.331 17.284 9.114 1.00 10.29 243 THR A N 1
ATOM 1392 C CA . THR A 1 195 ? 53.268 15.843 9.350 1.00 10.87 243 THR A CA 1
ATOM 1393 C C . THR A 1 195 ? 53.519 15.029 8.081 1.00 11.11 243 THR A C 1
ATOM 1394 O O . THR A 1 195 ? 52.914 15.342 7.043 1.00 10.46 243 THR A O 1
ATOM 1398 N N . LEU A 1 196 ? 54.386 14.025 8.197 1.00 9.75 244 LEU A N 1
ATOM 1399 C CA . LEU A 1 196 ? 54.623 13.073 7.124 1.00 8.30 244 LEU A CA 1
ATOM 1400 C C . LEU A 1 196 ? 53.875 11.767 7.389 1.00 8.32 244 LEU A C 1
ATOM 1401 O O . LEU A 1 196 ? 53.969 11.260 8.514 1.00 11.42 244 LEU A O 1
ATOM 1406 N N . LEU A 1 197 ? 53.158 11.249 6.406 1.00 8.98 245 LEU A N 1
ATOM 1407 C CA . LEU A 1 197 ? 52.446 9.977 6.460 1.00 8.62 245 LEU A CA 1
ATOM 1408 C C . LEU A 1 197 ? 53.019 9.082 5.364 1.00 8.01 245 LEU A C 1
ATOM 1409 O O . LEU A 1 197 ? 53.151 9.561 4.218 1.00 10.64 245 LEU A O 1
ATOM 1414 N N . ILE A 1 198 ? 53.345 7.828 5.647 1.00 9.49 246 ILE A N 1
ATOM 1415 C CA . ILE A 1 198 ? 53.731 6.875 4.624 1.00 10.05 246 ILE A CA 1
ATOM 1416 C C . ILE A 1 198 ? 52.711 5.741 4.615 1.00 9.48 246 ILE A C 1
ATOM 1417 O O . ILE A 1 198 ? 52.331 5.231 5.680 1.00 12.38 246 ILE A O 1
ATOM 1422 N N . MET A 1 199 ? 52.272 5.337 3.445 1.00 9.86 247 MET A N 1
ATOM 1423 C CA . MET A 1 199 ? 51.454 4.138 3.282 1.00 9.96 247 MET A CA 1
ATOM 1424 C C . MET A 1 199 ? 52.270 3.126 2.478 1.00 10.34 247 MET A C 1
ATOM 1425 O O . MET A 1 199 ? 52.852 3.479 1.453 1.00 11.96 247 MET A O 1
ATOM 1430 N N . GLU A 1 200 ? 52.291 1.864 2.904 1.00 9.54 248 GLU A N 1
ATOM 1431 C CA . GLU A 1 200 ? 52.948 0.834 2.127 1.00 11.43 248 GLU A CA 1
ATOM 1432 C C . GLU A 1 200 ? 52.234 -0.489 2.246 1.00 9.92 248 GLU A C 1
ATOM 1433 O O . GLU A 1 200 ? 51.241 -0.647 2.951 1.00 11.52 248 GLU A O 1
ATOM 1439 N N . GLY A 1 201 ? 52.777 -1.479 1.544 1.00 10.58 249 GLY A N 1
ATOM 1440 C CA . GLY A 1 201 ? 52.182 -2.809 1.657 1.00 12.03 249 GLY A CA 1
ATOM 1441 C C . GLY A 1 201 ? 50.831 -2.886 0.974 1.00 12.10 249 GLY A C 1
ATOM 1442 O O . GLY A 1 201 ? 50.641 -2.259 -0.080 1.00 13.76 249 GLY A O 1
ATOM 1443 N N . ALA A 1 202 ? 49.952 -3.657 1.613 1.00 12.21 250 ALA A N 1
ATOM 1444 C CA . ALA A 1 202 ? 48.655 -3.987 0.983 1.00 11.14 250 ALA A CA 1
ATOM 1445 C C . ALA A 1 202 ? 47.632 -2.878 1.126 1.00 12.70 250 ALA A C 1
ATOM 1446 O O . ALA A 1 202 ? 46.442 -3.058 0.814 1.00 13.89 250 ALA A O 1
ATOM 1448 N N . THR A 1 203 ? 48.038 -1.688 1.596 1.00 11.88 251 THR A N 1
ATOM 1449 C CA . THR A 1 203 ? 47.102 -0.626 1.935 1.00 10.97 251 THR A CA 1
ATOM 1450 C C . THR A 1 203 ? 46.210 -0.248 0.758 1.00 11.52 251 THR A C 1
ATOM 1451 O O . THR A 1 203 ? 44.995 -0.070 0.957 1.00 13.74 251 THR A O 1
ATOM 1455 N N . GLN A 1 204 ? 46.753 -0.130 -0.446 1.00 11.72 252 GLN A N 1
ATOM 1456 C CA . GLN A 1 204 ? 45.893 0.258 -1.572 1.00 12.50 252 GLN A CA 1
ATOM 1457 C C . GLN A 1 204 ? 45.025 -0.895 -2.066 1.00 13.56 252 GLN A C 1
ATOM 1458 O O . GLN A 1 204 ? 43.962 -0.633 -2.623 1.00 16.60 252 GLN A O 1
ATOM 1464 N N . ALA A 1 205 ? 45.475 -2.124 -1.890 1.00 14.12 253 ALA A N 1
ATOM 1465 C CA . ALA A 1 205 ? 44.640 -3.239 -2.336 1.00 14.17 253 ALA A CA 1
ATOM 1466 C C . ALA A 1 205 ? 43.493 -3.450 -1.368 1.00 14.24 253 ALA A C 1
ATOM 1467 O O . ALA A 1 205 ? 42.400 -3.871 -1.785 1.00 15.72 253 ALA A O 1
ATOM 1469 N N . ASP A 1 206 ? 43.739 -3.221 -0.066 1.00 13.25 254 ASP A N 1
ATOM 1470 C CA . ASP A 1 206 ? 42.776 -3.662 0.952 1.00 14.22 254 ASP A CA 1
ATOM 1471 C C . ASP A 1 206 ? 42.003 -2.517 1.614 1.00 12.53 254 ASP A C 1
ATOM 1472 O O . ASP A 1 206 ? 41.035 -2.837 2.335 1.00 14.51 254 ASP A O 1
ATOM 1477 N N . TRP A 1 207 ? 42.408 -1.270 1.406 1.00 10.89 255 TRP A N 1
ATOM 1478 C CA . TRP A 1 207 ? 41.763 -0.109 2.026 1.00 11.16 255 TRP A CA 1
ATOM 1479 C C . TRP A 1 207 ? 41.440 0.963 0.983 1.00 9.96 255 TRP A C 1
ATOM 1480 O O . TRP A 1 207 ? 42.118 1.014 -0.057 1.00 13.26 255 TRP A O 1
ATOM 1491 N N . GLN A 1 208 ? 40.472 1.794 1.324 1.00 10.60 256 GLN A N 1
ATOM 1492 C CA . GLN A 1 208 ? 40.263 3.070 0.615 1.00 10.11 256 GLN A CA 1
ATOM 1493 C C . GLN A 1 208 ? 40.479 4.222 1.581 1.00 9.41 256 GLN A C 1
ATOM 1494 O O . GLN A 1 208 ? 40.421 4.026 2.815 1.00 11.01 256 GLN A O 1
ATOM 1500 N N . HIS A 1 209 ? 40.702 5.425 1.078 1.00 11.28 257 HIS A N 1
ATOM 1501 C CA . HIS A 1 209 ? 40.893 6.579 1.941 1.00 9.76 257 HIS A CA 1
ATOM 1502 C C . HIS A 1 209 ? 40.247 7.798 1.280 1.00 9.34 257 HIS A C 1
ATOM 1503 O O . HIS A 1 209 ? 39.934 7.792 0.073 1.00 10.67 257 HIS A O 1
ATOM 1510 N N . ARG A 1 210 ? 40.031 8.844 2.077 1.00 9.07 258 ARG A N 1
ATOM 1511 C CA . ARG A 1 210 ? 39.434 10.086 1.582 1.00 8.04 258 ARG A CA 1
ATOM 1512 C C . ARG A 1 210 ? 39.795 11.223 2.533 1.00 8.73 258 ARG A C 1
ATOM 1513 O O . ARG A 1 210 ? 40.320 10.987 3.641 1.00 9.77 258 ARG A O 1
ATOM 1521 N N . VAL A 1 211 ? 39.506 12.444 2.144 1.00 9.87 259 VAL A N 1
ATOM 1522 C CA . VAL A 1 211 ? 39.601 13.601 3.050 1.00 9.58 259 VAL A CA 1
ATOM 1523 C C . VAL A 1 211 ? 38.216 14.242 3.015 1.00 10.06 259 VAL A C 1
ATOM 1524 O O . VAL A 1 211 ? 37.833 14.830 1.981 1.00 12.28 259 VAL A O 1
ATOM 1528 N N . PRO A 1 212 ? 37.414 14.150 4.072 1.00 11.02 260 PRO A N 1
ATOM 1529 C CA . PRO A 1 212 ? 36.039 14.645 3.991 1.00 11.73 260 PRO A CA 1
ATOM 1530 C C . PRO A 1 212 ? 35.971 16.157 4.107 1.00 10.79 260 PRO A C 1
ATOM 1531 O O . PRO A 1 212 ? 36.857 16.809 4.650 1.00 11.99 260 PRO A O 1
ATOM 1535 N N . LYS A 1 213 ? 34.878 16.732 3.626 1.00 12.23 261 LYS A N 1
ATOM 1536 C CA . LYS A 1 213 ? 34.480 18.086 3.884 1.00 12.04 261 LYS A CA 1
ATOM 1537 C C . LYS A 1 213 ? 34.289 18.227 5.409 1.00 11.42 261 LYS A C 1
ATOM 1538 O O . LYS A 1 213 ? 33.995 17.221 6.079 1.00 14.52 261 LYS A O 1
ATOM 1544 N N . GLU A 1 214 ? 34.460 19.460 5.882 1.00 13.48 262 GLU A N 1
ATOM 1545 C CA . GLU A 1 214 ? 34.218 19.721 7.300 1.00 13.90 262 GLU A CA 1
ATOM 1546 C C . GLU A 1 214 ? 33.055 20.697 7.456 1.00 14.58 262 GLU A C 1
ATOM 1547 O O . GLU A 1 214 ? 32.676 21.384 6.505 1.00 15.99 262 GLU A O 1
ATOM 1553 N N . TYR A 1 215 ? 32.502 20.745 8.656 1.00 17.77 263 TYR A N 1
ATOM 1554 C CA . TYR A 1 215 ? 31.277 21.478 8.919 1.00 18.75 263 TYR A CA 1
ATOM 1555 C C . TYR A 1 215 ? 31.527 22.682 9.821 1.00 18.65 263 TYR A C 1
ATOM 1556 O O . TYR A 1 215 ? 30.577 23.316 10.339 1.00 23.31 263 TYR A O 1
ATOM 1565 N N . HIS A 1 216 ? 32.788 22.992 10.007 1.00 19.46 264 HIS A N 1
ATOM 1566 C CA . HIS A 1 216 ? 33.308 24.212 10.627 1.00 19.72 264 HIS A CA 1
ATOM 1567 C C . HIS A 1 216 ? 34.380 24.807 9.715 1.00 18.75 264 HIS A C 1
ATOM 1568 O O . HIS A 1 216 ? 34.916 24.079 8.879 1.00 18.28 264 HIS A O 1
ATOM 1575 N N . SER A 1 217 ? 34.652 26.088 9.894 1.00 18.97 265 SER A N 1
ATOM 1576 C CA . SER A 1 217 ? 35.635 26.750 9.052 1.00 20.45 265 SER A CA 1
ATOM 1577 C C . SER A 1 217 ? 36.976 26.042 9.027 1.00 17.14 265 SER A C 1
ATOM 1578 O O . SER A 1 217 ? 37.424 25.624 10.121 1.00 19.73 265 SER A O 1
ATOM 1581 N N . ARG A 1 218 ? 37.582 25.945 7.833 1.00 15.36 266 ARG A N 1
ATOM 1582 C CA . ARG A 1 218 ? 38.970 25.503 7.750 1.00 14.44 266 ARG A CA 1
ATOM 1583 C C . ARG A 1 218 ? 39.750 26.494 6.887 1.00 13.45 266 ARG A C 1
ATOM 1584 O O . ARG A 1 218 ? 39.201 26.912 5.847 1.00 15.63 266 ARG A O 1
ATOM 1592 N N . GLU A 1 219 ? 40.958 26.832 7.336 1.00 14.07 267 GLU A N 1
ATOM 1593 C CA . GLU A 1 219 ? 41.911 27.562 6.507 1.00 13.77 267 GLU A CA 1
ATOM 1594 C C . GLU A 1 219 ? 42.460 26.622 5.429 1.00 11.51 267 GLU A C 1
ATOM 1595 O O . GLU A 1 219 ? 42.198 25.410 5.494 1.00 12.64 267 GLU A O 1
ATOM 1601 N N . PRO A 1 220 ? 43.188 27.108 4.435 1.00 11.18 268 PRO A N 1
ATOM 1602 C CA . PRO A 1 220 ? 43.692 26.210 3.401 1.00 11.39 268 PRO A CA 1
ATOM 1603 C C . PRO A 1 220 ? 44.689 25.173 3.914 1.00 10.99 268 PRO A C 1
ATOM 1604 O O . PRO A 1 220 ? 45.436 25.401 4.883 1.00 11.80 268 PRO A O 1
ATOM 1608 N N . ARG A 1 221 ? 44.688 24.037 3.211 1.00 10.22 269 ARG A N 1
ATOM 1609 C CA . ARG A 1 221 ? 45.631 22.963 3.452 1.00 9.63 269 ARG A CA 1
ATOM 1610 C C . ARG A 1 221 ? 46.293 22.598 2.130 1.00 9.64 269 ARG A C 1
ATOM 1611 O O . ARG A 1 221 ? 45.569 22.440 1.122 1.00 11.86 269 ARG A O 1
ATOM 1619 N N . VAL A 1 222 ? 47.633 22.454 2.187 1.00 9.54 270 VAL A N 1
ATOM 1620 C CA . VAL A 1 222 ? 48.378 21.928 1.047 1.00 9.10 270 VAL A CA 1
ATOM 1621 C C . VAL A 1 222 ? 48.855 20.533 1.411 1.00 9.22 270 VAL A C 1
ATOM 1622 O O . VAL A 1 222 ? 49.473 20.298 2.468 1.00 11.51 270 VAL A O 1
ATOM 1626 N N . ASN A 1 223 ? 48.602 19.577 0.527 1.00 9.61 271 ASN A N 1
ATOM 1627 C CA . ASN A 1 223 ? 49.136 18.212 0.713 1.00 9.10 271 ASN A CA 1
ATOM 1628 C C . ASN A 1 223 ? 50.006 17.874 -0.475 1.00 8.80 271 ASN A C 1
ATOM 1629 O O . ASN A 1 223 ? 49.656 18.135 -1.635 1.00 10.77 271 ASN A O 1
ATOM 1634 N N . LEU A 1 224 ? 51.154 17.254 -0.208 1.00 9.66 272 LEU A N 1
ATOM 1635 C CA . LEU A 1 224 ? 52.076 16.782 -1.242 1.00 7.83 272 LEU A CA 1
ATOM 1636 C C . LEU A 1 224 ? 52.073 15.269 -1.220 1.00 7.81 272 LEU A C 1
ATOM 1637 O O . LEU A 1 224 ? 52.463 14.685 -0.194 1.00 9.73 272 LEU A O 1
ATOM 1642 N N . THR A 1 225 ? 51.683 14.605 -2.299 1.00 8.53 273 THR A N 1
ATOM 1643 C CA . THR A 1 225 ? 51.680 13.121 -2.310 1.00 9.22 273 THR A CA 1
ATOM 1644 C C . THR A 1 225 ? 52.688 12.650 -3.350 1.00 8.61 273 THR A C 1
ATOM 1645 O O . THR A 1 225 ? 52.546 12.899 -4.556 1.00 9.63 273 THR A O 1
ATOM 1649 N N . PHE A 1 226 ? 53.728 11.981 -2.818 1.00 8.76 274 PHE A N 1
ATOM 1650 C CA . PHE A 1 226 ? 54.838 11.513 -3.640 1.00 8.95 274 PHE A CA 1
ATOM 1651 C C . PHE A 1 226 ? 54.656 10.020 -3.923 1.00 8.42 274 PHE A C 1
ATOM 1652 O O . PHE A 1 226 ? 54.322 9.241 -2.986 1.00 10.65 274 PHE A O 1
ATOM 1660 N N . ARG A 1 227 ? 54.903 9.648 -5.167 1.00 9.29 275 ARG A N 1
ATOM 1661 C CA . ARG A 1 227 ? 54.708 8.272 -5.617 1.00 9.13 275 ARG A CA 1
ATOM 1662 C C . ARG A 1 227 ? 55.843 7.857 -6.558 1.00 9.37 275 ARG A C 1
ATOM 1663 O O . ARG A 1 227 ? 56.610 8.722 -7.019 1.00 11.13 275 ARG A O 1
ATOM 1671 N N . THR A 1 228 ? 55.924 6.559 -6.870 1.00 10.58 276 THR A N 1
ATOM 1672 C CA . THR A 1 228 ? 56.766 6.085 -7.943 1.00 11.05 276 THR A CA 1
ATOM 1673 C C . THR A 1 228 ? 55.916 5.494 -9.072 1.00 11.58 276 THR A C 1
ATOM 1674 O O . THR A 1 228 ? 55.182 4.530 -8.840 1.00 14.73 276 THR A O 1
ATOM 1678 N N . VAL A 1 229 ? 56.027 6.085 -10.244 1.00 13.26 277 VAL A N 1
ATOM 1679 C CA . VAL A 1 229 ? 55.370 5.615 -11.462 1.00 13.75 277 VAL A CA 1
ATOM 1680 C C . VAL A 1 229 ? 56.361 4.819 -12.295 1.00 15.31 277 VAL A C 1
ATOM 1681 O O . VAL A 1 229 ? 57.473 5.299 -12.541 1.00 17.69 277 VAL A O 1
ATOM 1685 N N . TYR A 1 230 ? 56.017 3.629 -12.724 1.00 19.68 278 TYR A N 1
ATOM 1686 C CA . TYR A 1 230 ? 56.826 2.752 -13.532 1.00 29.24 278 TYR A CA 1
ATOM 1687 C C . TYR A 1 23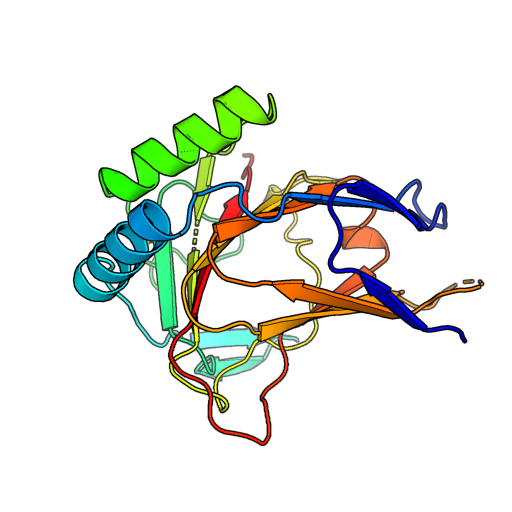0 ? 56.289 2.588 -14.948 1.00 39.25 278 TYR A C 1
ATOM 1688 O O . TYR A 1 230 ? 55.073 2.514 -15.059 1.00 44.43 278 TYR A O 1
ATOM 1697 N N . PRO A 1 231 ? 57.205 2.467 -15.889 1.00 53.72 279 PRO A N 1
ATOM 1698 C CA . PRO A 1 231 ? 56.941 2.009 -17.248 1.00 62.30 279 PRO A CA 1
ATOM 1699 C C . PRO A 1 231 ? 55.820 0.971 -17.273 1.00 70.71 279 PRO A C 1
ATOM 1700 O O . PRO A 1 231 ? 56.009 -0.160 -16.814 1.00 82.36 279 PRO A O 1
#

Solvent-accessible surface area: 10603 Å² total